Protein AF-A0A534P7C7-F1 (afdb_monomer_lite)

Foldseek 3Di:
DLLVLCVLLVLDDPVRQVVLVVVCVVPVDDSLVSCCVVVSAPLLRSLLSQVLVVLLVLLVVLVDPDDDDDDDDDDDDPVVHSYDDDDPVVSVVVSVVCVVCVVVLCVQDVAQFKAKDFQDDDDLPPADDVRVSPPPLPDDDPPVPDDDSLLSLLLVVRNVRDGNSSSQSNSSNHNSSSSVSVVVCVVNRRIDIDHQDDDPVNVVVVVVVVPPPDDPVVVVVVVVVVVVVVVVVVCCVPPVVVVPPDPPPPPVVVVVVVLVVVLVVLVVLLVVLQVVCCVVVVDGDQDSVVSVVVVSDPPCSQDRNPDHGWDWDADPVGIDTHHDDD

Sequence (326 aa):
MLGNHLLRADLLSKEQLDEALSVQQRTLKRLGDILVDGGQVTQPQLAQMMRLQTTETLYKLFSWKNGSYEFSQEDVDPARSTFDPIRAESVLLEGFRRMDEWPAVRKKVPWTDATFEPLKELDTRDLPSIDDGGLGLDGGGESEGKPTERHKLIYKLAVGGKDVQKLVDASRVGEFEALKAINDLIEWGFLKPVPPPRGAKALAQGLRKGGKTLARTGALVRMALTLMFFVATLFVVKFVAPQLGSSRAENPARRGAVARLISHDQLVRLESALELYRTEHGEYPQTLRALVDSQLVTDQDLRYPYREQYYYRRSQQGFVLLPPLD

Radius of gyration: 33.95 Å; chains: 1; bounding box: 59×72×84 Å

pLDDT: mean 81.17, std 14.54, range [41.56, 94.75]

Secondary structure (DSSP, 8-state):
-HHHHHHHTTSS-HHHHHHHHHHHHHH---HHHHHHHTTSS-HHHHHHHHHHHHHHHHHHHTT-S------------GGG-SSPPPPHHHHHHHHHHHHHHHHHHHHH---TT-EEEESS----TTPPPGGGT---TT-----TTS--HHHHHHHHHHHTT--HHHHHHHH-S-HHHHHHHHHHHHHTTSEEEEPPP-THHHHHHHHHHGGGS--HHHHHHHHHHHHHHHHHHHHIIIIITTTS-------HHHHHHHHHHHHHHHHHHHHHHHHHHHHHHSS--SSTHHHHHTTSS-TTTTEETTTEEPEEEEETTEEEEE----

Structure (mmCIF, N/CA/C/O backbone):
data_AF-A0A534P7C7-F1
#
_entry.id   AF-A0A534P7C7-F1
#
loop_
_atom_site.group_PDB
_atom_site.id
_atom_site.type_symbol
_atom_site.label_atom_id
_atom_site.label_alt_id
_atom_site.label_comp_id
_atom_site.label_asym_id
_atom_site.label_entity_id
_atom_site.label_seq_id
_atom_site.pdbx_PDB_ins_code
_atom_site.Cartn_x
_atom_site.Cartn_y
_atom_site.Cartn_z
_atom_site.occupancy
_atom_site.B_iso_or_equiv
_atom_site.auth_seq_id
_atom_site.auth_comp_id
_atom_site.auth_asym_id
_atom_site.auth_atom_id
_atom_site.pdbx_PDB_model_num
ATOM 1 N N . MET A 1 1 ? 3.267 0.466 -9.979 1.00 63.91 1 MET A N 1
ATOM 2 C CA . MET A 1 1 ? 4.078 1.652 -10.336 1.00 63.91 1 MET A CA 1
ATOM 3 C C . MET A 1 1 ? 3.875 2.700 -9.250 1.00 63.91 1 MET A C 1
ATOM 5 O O . MET A 1 1 ? 2.731 2.898 -8.850 1.00 63.91 1 MET A O 1
ATOM 9 N N . LEU A 1 2 ? 4.959 3.324 -8.780 1.00 84.62 2 LEU A N 1
ATOM 10 C CA . LEU A 1 2 ? 5.017 4.238 -7.625 1.00 84.62 2 LEU A CA 1
ATOM 11 C C . LEU A 1 2 ? 3.948 5.345 -7.637 1.00 84.62 2 LEU A C 1
ATOM 13 O O . LEU A 1 2 ? 3.305 5.578 -6.620 1.00 84.62 2 LEU A O 1
ATOM 17 N N . GLY A 1 3 ? 3.699 5.969 -8.795 1.00 86.50 3 GLY A N 1
ATOM 18 C CA . GLY A 1 3 ? 2.701 7.039 -8.925 1.00 86.50 3 GLY A CA 1
ATOM 19 C C . GLY A 1 3 ? 1.295 6.622 -8.481 1.00 86.50 3 GLY A C 1
ATOM 20 O O . GLY A 1 3 ? 0.633 7.354 -7.754 1.00 86.50 3 GLY A O 1
ATOM 21 N N . ASN A 1 4 ? 0.872 5.396 -8.809 1.00 87.44 4 ASN A N 1
ATOM 22 C CA . ASN A 1 4 ? -0.423 4.875 -8.360 1.00 87.44 4 ASN A CA 1
ATOM 23 C C . ASN A 1 4 ? -0.454 4.619 -6.848 1.00 87.44 4 ASN A C 1
ATOM 25 O O . ASN A 1 4 ? -1.518 4.719 -6.249 1.00 87.44 4 ASN A O 1
ATOM 29 N N . HIS A 1 5 ? 0.679 4.262 -6.232 1.00 87.94 5 HIS A N 1
ATOM 30 C CA . HIS A 1 5 ? 0.748 4.063 -4.781 1.00 87.94 5 HIS A CA 1
ATOM 31 C C . HIS A 1 5 ? 0.632 5.404 -4.050 1.00 87.94 5 HIS A C 1
ATOM 33 O O . HIS A 1 5 ? -0.152 5.514 -3.116 1.00 87.94 5 HIS A O 1
ATOM 39 N N . LEU A 1 6 ? 1.336 6.435 -4.527 1.00 90.69 6 LEU A N 1
ATOM 40 C CA . LEU A 1 6 ? 1.250 7.794 -3.984 1.00 90.69 6 LEU A CA 1
ATOM 41 C C . LEU A 1 6 ? -0.160 8.386 -4.131 1.00 90.69 6 LEU A C 1
ATOM 43 O O . LEU A 1 6 ? -0.680 8.962 -3.181 1.00 90.69 6 LEU A O 1
ATOM 47 N N . LEU A 1 7 ? -0.808 8.179 -5.283 1.00 91.50 7 LEU A N 1
ATOM 48 C CA . LEU A 1 7 ? -2.187 8.620 -5.517 1.00 91.50 7 LEU A CA 1
ATOM 49 C C . LEU A 1 7 ? -3.176 7.929 -4.569 1.00 91.50 7 LEU A C 1
ATOM 51 O O . LEU A 1 7 ? -4.041 8.575 -3.989 1.00 91.50 7 LEU A O 1
ATOM 55 N N . ARG A 1 8 ? -3.046 6.611 -4.387 1.00 88.81 8 ARG A N 1
ATOM 56 C CA . ARG A 1 8 ? -3.913 5.843 -3.479 1.00 88.81 8 ARG A CA 1
ATOM 57 C C . ARG A 1 8 ? -3.705 6.204 -2.009 1.00 88.81 8 ARG A C 1
ATOM 59 O O . ARG A 1 8 ? -4.650 6.128 -1.233 1.00 88.81 8 ARG A O 1
ATOM 66 N N . ALA A 1 9 ? -2.492 6.610 -1.644 1.00 87.25 9 ALA A N 1
ATOM 67 C CA . ALA A 1 9 ? -2.152 7.076 -0.306 1.00 87.25 9 ALA A CA 1
ATOM 68 C C . ALA A 1 9 ? -2.603 8.524 -0.019 1.00 87.25 9 ALA A C 1
ATOM 70 O O . ALA A 1 9 ? -2.221 9.066 1.015 1.00 87.25 9 ALA A O 1
ATOM 71 N N . ASP A 1 10 ? -3.388 9.147 -0.910 1.00 87.94 10 ASP A N 1
ATOM 72 C CA . ASP A 1 10 ? -3.817 10.554 -0.843 1.00 87.94 10 ASP A CA 1
ATOM 73 C C . ASP A 1 10 ? -2.636 11.562 -0.804 1.00 87.94 10 ASP A C 1
ATOM 75 O O . ASP A 1 10 ? -2.824 12.716 -0.427 1.00 87.94 10 ASP A O 1
ATOM 79 N N . LEU A 1 11 ? -1.421 11.161 -1.216 1.00 87.88 11 LEU A N 1
ATOM 80 C CA . LEU A 1 11 ? -0.241 12.046 -1.270 1.00 87.88 11 LEU A CA 1
ATOM 81 C C . LEU A 1 11 ? -0.162 12.856 -2.568 1.00 87.88 11 LEU A C 1
ATOM 83 O O . LEU A 1 11 ? 0.548 13.853 -2.628 1.00 87.88 11 LEU A O 1
ATOM 87 N N . LEU A 1 12 ? -0.855 12.410 -3.616 1.00 92.25 12 LEU A N 1
ATOM 88 C CA . LEU A 1 12 ? -0.884 13.067 -4.919 1.00 92.25 12 LEU A CA 1
ATOM 89 C C . LEU A 1 12 ? -2.293 13.080 -5.495 1.00 92.25 12 LEU A C 1
ATOM 91 O O . LEU A 1 12 ? -3.009 12.078 -5.450 1.00 92.25 12 LEU A O 1
ATOM 95 N N . SER A 1 13 ? -2.652 14.193 -6.129 1.00 92.75 13 SER A N 1
ATOM 96 C CA . SER A 1 13 ? -3.808 14.258 -7.013 1.00 92.75 13 SER A CA 1
ATOM 97 C C . SER A 1 13 ? -3.494 13.611 -8.366 1.00 92.75 13 SER A C 1
ATOM 99 O O . SER A 1 13 ? -2.336 13.434 -8.761 1.00 92.75 13 SER A O 1
ATOM 101 N N . LYS A 1 14 ? -4.546 13.261 -9.110 1.00 92.81 14 LYS A N 1
ATOM 102 C CA . LYS A 1 14 ? -4.389 12.709 -10.458 1.00 92.81 14 LYS A CA 1
ATOM 103 C C . LYS A 1 14 ? -3.730 13.718 -11.400 1.00 92.81 14 LYS A C 1
ATOM 105 O O . LYS A 1 14 ? -2.862 13.352 -12.179 1.00 92.81 14 LYS A O 1
ATOM 110 N N . GLU A 1 15 ? -4.117 14.982 -11.286 1.00 93.62 15 GLU A N 1
ATOM 111 C CA . GLU A 1 15 ? -3.593 16.084 -12.088 1.00 93.62 15 GLU A CA 1
ATOM 112 C C . GLU A 1 15 ? -2.094 16.285 -11.832 1.00 93.62 15 GLU A C 1
ATOM 114 O O . GLU A 1 15 ? -1.324 16.398 -12.781 1.00 93.62 15 GLU A O 1
ATOM 119 N N . GLN A 1 16 ? -1.672 16.241 -10.562 1.00 93.19 16 GLN A N 1
ATOM 120 C CA . GLN A 1 16 ? -0.259 16.330 -10.177 1.00 93.19 16 GLN A CA 1
ATOM 121 C C . GLN A 1 16 ? 0.561 15.160 -10.736 1.00 93.19 16 GLN A C 1
ATOM 123 O O . GLN A 1 16 ? 1.683 15.350 -11.207 1.00 93.19 16 GLN A O 1
ATOM 128 N N . LEU A 1 17 ? 0.006 13.943 -10.711 1.00 94.38 17 LEU A N 1
ATOM 129 C CA . LEU A 1 17 ? 0.664 12.771 -11.283 1.00 94.38 17 LEU A CA 1
ATOM 130 C C . LEU A 1 17 ? 0.797 12.883 -12.810 1.00 94.38 17 LEU A C 1
ATOM 132 O O . LEU A 1 17 ? 1.866 12.597 -13.349 1.00 94.38 17 LEU A O 1
ATOM 136 N N . ASP A 1 18 ? -0.262 13.305 -13.501 1.00 94.31 18 ASP A N 1
ATOM 137 C CA . ASP A 1 18 ? -0.266 13.459 -14.958 1.00 94.31 18 ASP A CA 1
ATOM 138 C C . ASP A 1 18 ? 0.744 14.536 -15.409 1.00 94.31 18 ASP A C 1
ATOM 140 O O . ASP A 1 18 ? 1.483 14.337 -16.380 1.00 94.31 18 ASP A O 1
ATOM 144 N N . GLU A 1 19 ? 0.846 15.645 -14.669 1.00 94.00 19 GLU A N 1
ATOM 145 C CA . GLU A 1 19 ? 1.861 16.680 -14.890 1.00 94.00 19 GLU A CA 1
ATOM 146 C C . GLU A 1 19 ? 3.282 16.129 -14.707 1.00 94.00 19 GLU A C 1
ATOM 148 O O . GLU A 1 19 ? 4.125 16.269 -15.600 1.00 94.00 19 GLU A O 1
ATOM 153 N N . ALA A 1 20 ? 3.543 15.438 -13.595 1.00 94.25 20 ALA A N 1
ATOM 154 C CA . ALA A 1 20 ? 4.854 14.863 -13.315 1.00 94.25 20 ALA A CA 1
ATOM 155 C C . ALA A 1 20 ? 5.274 13.825 -14.372 1.00 94.25 20 ALA A C 1
ATOM 157 O O . ALA A 1 20 ? 6.432 13.804 -14.793 1.00 94.25 20 ALA A O 1
ATOM 158 N N . LEU A 1 21 ? 4.338 13.005 -14.866 1.00 94.38 21 LEU A N 1
ATOM 159 C CA . LEU A 1 21 ? 4.583 12.052 -15.956 1.00 94.38 21 LEU A CA 1
ATOM 160 C C . LEU A 1 21 ? 4.907 12.752 -17.285 1.00 94.38 21 LEU A C 1
ATOM 162 O O . LEU A 1 21 ? 5.784 12.295 -18.018 1.00 94.38 21 LEU A O 1
ATOM 166 N N . SER A 1 22 ? 4.250 13.874 -17.591 1.00 94.75 22 SER A N 1
ATOM 167 C CA . SER A 1 22 ? 4.569 14.694 -18.769 1.00 94.75 22 SER A CA 1
ATOM 168 C C . SER A 1 22 ? 5.992 15.261 -18.692 1.00 94.75 22 SER A C 1
ATOM 170 O O . SER A 1 22 ? 6.766 15.172 -19.650 1.00 94.75 22 SER A O 1
ATOM 172 N N . VAL A 1 23 ? 6.388 15.774 -17.522 1.00 93.56 23 VAL A N 1
ATOM 173 C CA . VAL A 1 23 ? 7.763 16.237 -17.278 1.00 93.56 23 VAL A CA 1
ATOM 174 C C . VAL A 1 23 ? 8.756 15.079 -17.396 1.00 93.56 23 VAL A C 1
ATOM 176 O O . VAL A 1 23 ? 9.811 15.241 -18.015 1.00 93.56 23 VAL A O 1
ATOM 179 N N . GLN A 1 24 ? 8.411 13.899 -16.878 1.00 94.75 24 GLN A N 1
ATOM 180 C CA . GLN A 1 24 ? 9.238 12.695 -16.960 1.00 94.75 24 GLN A CA 1
ATOM 181 C C . GLN A 1 24 ? 9.535 12.305 -18.409 1.00 94.75 24 GLN A C 1
ATOM 183 O O . GLN A 1 24 ? 10.687 12.057 -18.757 1.00 94.75 24 GLN A O 1
ATOM 188 N N . GLN A 1 25 ? 8.518 12.312 -19.273 1.00 93.69 25 GLN A N 1
ATOM 189 C CA . GLN A 1 25 ? 8.672 11.987 -20.694 1.00 93.69 25 GLN A CA 1
ATOM 190 C C . GLN A 1 25 ? 9.580 12.978 -21.431 1.00 93.69 25 GLN A C 1
ATOM 192 O O . GLN A 1 25 ? 10.303 12.587 -22.343 1.00 93.69 25 GLN A O 1
ATOM 197 N N . ARG A 1 26 ? 9.563 14.256 -21.035 1.00 94.62 26 ARG A N 1
ATOM 198 C CA . ARG A 1 26 ? 10.363 15.312 -21.675 1.00 94.62 26 ARG A CA 1
ATOM 199 C C . ARG A 1 26 ? 11.803 15.376 -21.175 1.00 94.62 26 ARG A C 1
ATOM 201 O O . ARG A 1 26 ? 12.688 15.744 -21.938 1.00 94.62 26 ARG A O 1
ATOM 208 N N . THR A 1 27 ? 12.020 15.091 -19.894 1.00 92.69 27 THR A N 1
ATOM 209 C CA . THR A 1 27 ? 13.312 15.305 -19.217 1.00 92.69 27 THR A CA 1
ATOM 210 C C . THR A 1 27 ? 14.085 14.017 -18.961 1.00 92.69 27 THR A C 1
ATOM 212 O O . THR A 1 27 ? 15.272 14.085 -18.664 1.00 92.69 27 THR A O 1
ATOM 215 N N . LEU A 1 28 ? 13.420 12.858 -19.038 1.00 91.06 28 LEU A N 1
ATOM 216 C CA . LEU A 1 28 ? 13.947 11.540 -18.664 1.00 91.06 28 LEU A CA 1
ATOM 217 C C . LEU A 1 28 ? 14.446 11.444 -17.208 1.00 91.06 28 LEU A C 1
ATOM 219 O O . LEU A 1 28 ? 15.070 10.451 -16.835 1.00 91.06 28 LEU A O 1
ATOM 223 N N . LYS A 1 29 ? 14.140 12.440 -16.362 1.00 90.25 29 LYS A N 1
ATOM 224 C CA . LYS A 1 29 ? 14.367 12.372 -14.913 1.00 90.25 29 LYS A CA 1
ATOM 225 C C . LYS A 1 29 ? 13.503 11.273 -14.284 1.00 90.25 29 LYS A C 1
ATOM 227 O O . LYS A 1 29 ? 12.504 10.832 -14.856 1.00 90.25 29 LYS A O 1
ATOM 232 N N . ARG A 1 30 ? 13.853 10.825 -13.077 1.00 90.06 30 ARG A N 1
ATOM 233 C CA . ARG A 1 30 ? 13.024 9.867 -12.330 1.00 90.06 30 ARG A CA 1
ATOM 234 C C . ARG A 1 30 ? 11.754 10.563 -11.845 1.00 90.06 30 ARG A C 1
ATOM 236 O O . ARG A 1 30 ? 11.799 11.708 -11.409 1.00 90.06 30 ARG A O 1
ATOM 243 N N . LEU A 1 31 ? 10.632 9.841 -11.858 1.00 91.94 31 LEU A N 1
ATOM 244 C CA . LEU A 1 31 ? 9.350 10.371 -11.383 1.00 91.94 31 LEU A CA 1
ATOM 245 C C . LEU A 1 31 ? 9.428 10.871 -9.930 1.00 91.94 31 LEU A C 1
ATOM 247 O O . LEU A 1 31 ? 8.872 11.916 -9.627 1.00 91.94 31 LEU A O 1
ATOM 251 N N . GLY A 1 32 ? 10.133 10.149 -9.052 1.00 91.06 32 GLY A N 1
ATOM 252 C CA . GLY A 1 32 ? 10.319 10.553 -7.653 1.00 91.06 32 GLY A CA 1
ATOM 253 C C . GLY A 1 32 ? 11.013 11.910 -7.518 1.00 91.06 32 GLY A C 1
ATOM 254 O O . GLY A 1 32 ? 10.497 12.778 -6.826 1.00 91.06 32 GLY A O 1
ATOM 255 N N . ASP A 1 33 ? 12.113 12.114 -8.245 1.00 91.12 33 ASP A N 1
ATOM 256 C CA . ASP A 1 33 ? 12.871 13.371 -8.219 1.00 91.12 33 ASP A CA 1
ATOM 257 C C . ASP A 1 33 ? 12.016 14.538 -8.729 1.00 91.12 33 ASP A C 1
ATOM 259 O O . ASP A 1 33 ? 12.008 15.602 -8.129 1.00 91.12 33 ASP A O 1
ATOM 263 N N . ILE A 1 34 ? 11.225 14.326 -9.788 1.00 94.00 34 ILE A N 1
ATOM 264 C CA . ILE A 1 34 ? 10.307 15.346 -10.323 1.00 94.00 34 ILE A CA 1
ATOM 265 C C . ILE A 1 34 ? 9.259 15.758 -9.281 1.00 94.00 34 ILE A C 1
ATOM 267 O O . ILE A 1 34 ? 8.962 16.942 -9.151 1.00 9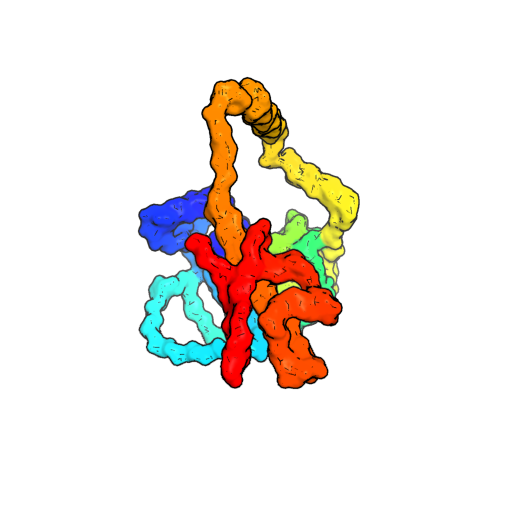4.00 34 ILE A O 1
ATOM 271 N N . LEU A 1 35 ? 8.703 14.788 -8.551 1.00 94.00 35 LEU A N 1
ATOM 272 C CA . LEU A 1 35 ? 7.681 15.025 -7.527 1.00 94.00 35 LEU A CA 1
ATOM 273 C C . LEU A 1 35 ? 8.234 15.733 -6.281 1.00 94.00 35 LEU A C 1
ATOM 275 O O . LEU A 1 35 ? 7.492 16.433 -5.593 1.00 94.00 35 LEU A O 1
ATOM 279 N N . VAL A 1 36 ? 9.519 15.539 -5.981 1.00 92.88 36 VAL A N 1
ATOM 280 C CA . VAL A 1 36 ? 10.205 16.243 -4.890 1.00 92.88 36 VAL A CA 1
ATOM 281 C C . VAL A 1 36 ? 10.621 17.644 -5.334 1.00 92.88 36 VAL A C 1
ATOM 283 O O . VAL A 1 36 ? 10.320 18.610 -4.636 1.00 92.88 36 VAL A O 1
ATOM 286 N N . ASP A 1 37 ? 11.233 17.776 -6.515 1.00 93.19 37 ASP A N 1
ATOM 287 C CA . ASP A 1 37 ? 11.632 19.058 -7.115 1.00 93.19 37 ASP A CA 1
ATOM 288 C C . ASP A 1 37 ? 10.426 20.004 -7.265 1.00 93.19 37 ASP A C 1
ATOM 290 O O . ASP A 1 37 ? 10.535 21.208 -7.036 1.00 93.19 37 ASP A O 1
ATOM 294 N N . GLY A 1 38 ? 9.263 19.465 -7.647 1.00 90.69 38 GLY A N 1
ATOM 295 C CA . GLY A 1 38 ? 8.017 20.220 -7.787 1.00 90.69 38 GLY A CA 1
ATOM 296 C C . GLY A 1 38 ? 7.261 20.456 -6.474 1.00 90.69 38 GLY A C 1
ATOM 297 O O . GLY A 1 38 ? 6.200 21.081 -6.493 1.00 90.69 38 GLY A O 1
ATOM 298 N N . GLY A 1 39 ? 7.779 19.969 -5.341 1.00 90.25 39 GLY A N 1
ATOM 299 C CA . GLY A 1 39 ? 7.192 20.162 -4.015 1.00 90.25 39 GLY A CA 1
ATOM 300 C C . GLY A 1 39 ? 5.873 19.421 -3.781 1.00 90.25 39 GLY A C 1
ATOM 301 O O . GLY A 1 39 ? 5.178 19.730 -2.814 1.00 90.25 39 GLY A O 1
ATOM 302 N N . GLN A 1 40 ? 5.500 18.467 -4.643 1.00 91.88 40 GLN A N 1
ATOM 303 C CA . GLN A 1 40 ? 4.269 17.692 -4.468 1.00 91.88 40 GLN A CA 1
ATOM 304 C C . GLN A 1 40 ? 4.408 16.621 -3.378 1.00 91.88 40 GLN A C 1
ATOM 306 O O . GLN A 1 40 ? 3.422 16.287 -2.730 1.00 91.88 40 GLN A O 1
ATOM 311 N N . VAL A 1 41 ? 5.615 16.081 -3.173 1.00 91.75 41 VAL A N 1
ATOM 312 C CA . VAL A 1 41 ? 5.921 15.086 -2.131 1.00 91.75 41 VAL A CA 1
ATOM 313 C C . VAL A 1 41 ? 7.245 15.447 -1.464 1.00 91.75 41 VAL A C 1
ATOM 315 O O . VAL A 1 41 ? 8.170 15.910 -2.125 1.00 91.75 41 VAL A O 1
ATOM 318 N N . THR A 1 42 ? 7.377 15.217 -0.158 1.00 91.00 42 THR A N 1
ATOM 319 C CA . THR A 1 42 ? 8.651 15.441 0.543 1.00 91.00 42 THR A CA 1
ATOM 320 C C . THR A 1 42 ? 9.613 14.259 0.373 1.00 91.00 42 THR A C 1
ATOM 322 O O . THR A 1 42 ? 9.194 13.117 0.168 1.00 91.00 42 THR A O 1
ATOM 325 N N . GLN A 1 43 ? 10.923 14.499 0.512 1.00 89.50 43 GLN A N 1
ATOM 326 C CA . GLN A 1 43 ? 11.929 13.428 0.457 1.00 89.50 43 GLN A CA 1
ATOM 327 C C . GLN A 1 43 ? 11.641 12.288 1.463 1.00 89.50 43 GLN A C 1
ATOM 329 O O . GLN A 1 43 ? 11.684 11.125 1.051 1.00 89.50 43 GLN A O 1
ATOM 334 N N . PRO A 1 44 ? 11.275 12.558 2.739 1.00 88.38 44 PRO A N 1
ATOM 335 C CA . PRO A 1 44 ? 10.910 11.500 3.685 1.00 88.38 44 PRO A CA 1
ATOM 336 C C . PRO A 1 44 ? 9.668 10.701 3.267 1.00 88.38 44 PRO A C 1
ATOM 338 O O . PRO A 1 44 ? 9.651 9.478 3.401 1.00 88.38 44 PRO A O 1
ATOM 341 N N . GLN A 1 45 ? 8.639 11.360 2.723 1.00 88.06 45 GLN A N 1
ATOM 342 C CA . GLN A 1 45 ? 7.428 10.684 2.240 1.00 88.06 45 GLN A CA 1
ATOM 343 C C . GLN A 1 45 ? 7.731 9.763 1.052 1.00 88.06 45 GLN A C 1
ATOM 345 O O . GLN A 1 45 ? 7.262 8.621 1.008 1.00 88.06 45 GLN A O 1
ATOM 350 N N . LEU A 1 46 ? 8.550 10.233 0.107 1.00 90.31 46 LEU A N 1
ATOM 351 C CA . LEU A 1 46 ? 8.991 9.434 -1.032 1.00 90.31 46 LEU A CA 1
ATOM 352 C C . LEU A 1 46 ? 9.807 8.217 -0.572 1.00 90.31 46 LEU A C 1
ATOM 354 O O . LEU A 1 46 ? 9.542 7.100 -1.021 1.00 90.31 46 LEU A O 1
ATOM 358 N N . ALA A 1 47 ? 10.753 8.416 0.351 1.00 89.50 47 ALA A N 1
ATOM 359 C CA . ALA A 1 47 ? 11.559 7.348 0.937 1.00 89.50 47 ALA A CA 1
ATOM 360 C C . ALA A 1 47 ? 10.686 6.290 1.631 1.00 89.50 47 ALA A C 1
ATOM 362 O O . ALA A 1 47 ? 10.835 5.095 1.365 1.00 89.50 47 ALA A O 1
ATOM 363 N N . GLN A 1 48 ? 9.720 6.721 2.451 1.00 87.62 48 GLN A N 1
ATOM 364 C CA . GLN A 1 48 ? 8.770 5.837 3.130 1.00 87.62 48 GLN A CA 1
ATOM 365 C C . GLN A 1 48 ? 7.971 4.994 2.126 1.00 87.62 48 GLN A C 1
ATOM 367 O O . GLN A 1 48 ? 7.874 3.775 2.274 1.00 87.62 48 GLN A O 1
ATOM 372 N N . MET A 1 49 ? 7.430 5.623 1.078 1.00 89.50 49 MET A N 1
ATOM 373 C CA . MET A 1 49 ? 6.619 4.927 0.076 1.00 89.50 49 MET A CA 1
ATOM 374 C C . MET A 1 49 ? 7.442 3.943 -0.763 1.00 89.50 49 MET A C 1
ATOM 376 O O . MET A 1 49 ? 6.986 2.834 -1.047 1.00 89.50 49 MET A O 1
ATOM 380 N N . MET A 1 50 ? 8.666 4.320 -1.138 1.00 90.12 50 MET A N 1
ATOM 381 C CA . MET A 1 50 ? 9.592 3.446 -1.863 1.00 90.12 50 MET A CA 1
ATOM 382 C C . MET A 1 50 ? 9.995 2.237 -1.020 1.00 90.12 50 MET A C 1
ATOM 384 O O . MET A 1 50 ? 10.003 1.109 -1.525 1.00 90.12 50 MET A O 1
ATOM 388 N N . ARG A 1 51 ? 10.269 2.453 0.273 1.00 89.88 51 ARG A N 1
ATOM 389 C CA . ARG A 1 51 ? 10.565 1.374 1.217 1.00 89.88 51 ARG A CA 1
ATOM 390 C C . ARG A 1 51 ? 9.386 0.418 1.334 1.00 89.88 51 ARG A C 1
ATOM 392 O O . ARG A 1 51 ? 9.579 -0.781 1.170 1.00 89.88 51 ARG A O 1
ATOM 399 N N . LEU A 1 52 ? 8.176 0.946 1.535 1.00 89.19 52 LEU A N 1
ATOM 400 C CA . LEU A 1 52 ? 6.950 0.153 1.622 1.00 89.19 52 LEU A CA 1
ATOM 401 C C . LEU A 1 52 ? 6.703 -0.660 0.344 1.00 89.19 52 LEU A C 1
ATOM 403 O O . LEU A 1 52 ? 6.437 -1.854 0.408 1.00 89.19 52 LEU A O 1
ATOM 407 N N . GLN A 1 53 ? 6.826 -0.041 -0.833 1.00 90.19 53 GLN A N 1
ATOM 408 C CA . GLN A 1 53 ? 6.674 -0.751 -2.103 1.00 90.19 53 GLN A CA 1
ATOM 409 C C . GLN A 1 53 ? 7.709 -1.878 -2.246 1.00 90.19 53 GLN A C 1
ATOM 411 O O . GLN A 1 53 ? 7.368 -2.965 -2.722 1.00 90.19 53 GLN A O 1
ATOM 416 N N . THR A 1 54 ? 8.958 -1.620 -1.854 1.00 90.69 54 THR A N 1
ATOM 417 C CA . THR A 1 54 ? 10.046 -2.603 -1.920 1.00 90.69 54 THR A CA 1
ATOM 418 C C . THR A 1 54 ? 9.768 -3.782 -0.993 1.00 90.69 54 THR A C 1
ATOM 420 O O . THR A 1 54 ? 9.783 -4.922 -1.455 1.00 90.69 54 THR A O 1
ATOM 423 N N . THR A 1 55 ? 9.442 -3.534 0.278 1.00 89.62 55 THR A N 1
ATOM 424 C CA . THR A 1 55 ? 9.166 -4.600 1.253 1.00 89.62 55 THR A CA 1
ATOM 425 C C . THR A 1 55 ? 7.920 -5.400 0.890 1.00 89.62 55 THR A C 1
ATOM 427 O O . THR A 1 55 ? 7.970 -6.624 0.892 1.00 89.62 55 THR A O 1
ATOM 430 N N . GLU A 1 56 ? 6.830 -4.752 0.476 1.00 89.00 56 GLU A N 1
ATOM 431 C CA . GLU A 1 56 ? 5.617 -5.443 0.016 1.00 89.00 56 GLU A CA 1
ATOM 432 C C . GLU A 1 56 ? 5.874 -6.307 -1.228 1.00 89.00 56 GLU A C 1
ATOM 434 O O . GLU A 1 56 ? 5.288 -7.377 -1.386 1.00 89.00 56 GLU A O 1
ATOM 439 N N . THR A 1 57 ? 6.770 -5.880 -2.123 1.00 90.62 57 THR A N 1
ATOM 440 C CA . THR A 1 57 ? 7.178 -6.695 -3.279 1.00 90.62 57 THR A CA 1
ATOM 441 C C . THR A 1 57 ? 8.016 -7.893 -2.841 1.00 90.62 57 THR A C 1
ATOM 443 O O . THR A 1 57 ? 7.784 -9.007 -3.305 1.00 90.62 57 THR A O 1
ATOM 446 N N . LEU A 1 58 ? 8.944 -7.677 -1.912 1.00 91.12 58 LEU A N 1
ATOM 447 C CA . LEU A 1 58 ? 9.826 -8.704 -1.370 1.00 91.12 58 LEU A CA 1
ATOM 448 C C . LEU A 1 58 ? 9.040 -9.784 -0.613 1.00 91.12 58 LEU A C 1
ATOM 450 O O . LEU A 1 58 ? 9.241 -10.971 -0.851 1.00 91.12 58 LEU A O 1
ATOM 454 N N . TYR A 1 59 ? 8.072 -9.398 0.222 1.00 89.81 59 TYR A N 1
ATOM 455 C CA . TYR A 1 59 ? 7.252 -10.349 0.979 1.00 89.81 59 TYR A CA 1
ATOM 456 C C . TYR A 1 59 ? 6.339 -11.205 0.099 1.00 89.81 59 TYR A C 1
ATOM 458 O O . TYR A 1 59 ? 6.046 -12.345 0.454 1.00 89.81 59 TYR A O 1
ATOM 466 N N . LYS A 1 60 ? 5.947 -10.730 -1.091 1.00 88.88 60 LYS A N 1
ATOM 467 C CA . LYS A 1 60 ? 5.212 -11.566 -2.056 1.00 88.88 60 LYS A CA 1
ATOM 468 C C . LYS A 1 60 ? 6.021 -12.782 -2.504 1.00 88.88 60 LYS A C 1
ATOM 470 O O . LYS A 1 60 ? 5.411 -13.815 -2.781 1.00 88.88 60 LYS A O 1
ATOM 475 N N . LEU A 1 61 ? 7.355 -12.702 -2.523 1.00 89.81 61 LEU A N 1
ATOM 476 C CA . LEU A 1 61 ? 8.219 -13.829 -2.893 1.00 89.81 61 LEU A CA 1
ATOM 477 C C . LEU A 1 61 ? 8.092 -15.005 -1.915 1.00 89.81 61 LEU A C 1
ATOM 479 O O . LEU A 1 61 ? 8.166 -16.150 -2.341 1.00 89.81 61 LEU A O 1
ATOM 483 N N . PHE A 1 62 ? 7.801 -14.756 -0.633 1.00 87.94 62 PHE A N 1
ATOM 484 C CA . PHE A 1 62 ? 7.613 -15.822 0.365 1.00 87.94 62 PHE A CA 1
ATOM 485 C C . PHE A 1 62 ? 6.368 -16.681 0.094 1.00 87.94 62 PHE A C 1
ATOM 487 O O . PHE A 1 62 ? 6.262 -17.804 0.581 1.00 87.94 62 PHE A O 1
ATOM 494 N N . SER A 1 63 ? 5.419 -16.177 -0.702 1.00 84.81 63 SER A N 1
ATOM 495 C CA . SER A 1 63 ? 4.251 -16.956 -1.128 1.00 84.81 63 SER A CA 1
ATOM 496 C C . SER A 1 63 ? 4.544 -17.898 -2.302 1.00 84.81 63 SER A C 1
ATOM 498 O O . SER A 1 63 ? 3.741 -18.795 -2.580 1.00 84.81 63 SER A O 1
ATOM 500 N N . TRP A 1 64 ? 5.669 -17.711 -3.002 1.00 90.31 64 TRP A N 1
ATOM 501 C CA . TRP A 1 64 ? 6.022 -18.513 -4.167 1.00 90.31 64 TRP A CA 1
ATOM 502 C C . TRP A 1 64 ? 6.396 -19.930 -3.739 1.00 90.31 64 TRP A C 1
ATOM 504 O O . TRP A 1 64 ? 7.139 -20.139 -2.785 1.00 90.31 64 TRP A O 1
ATOM 514 N N . LYS A 1 65 ? 5.863 -20.925 -4.452 1.00 89.75 65 LYS A N 1
ATOM 515 C CA . LYS A 1 65 ? 6.161 -22.341 -4.188 1.00 89.75 65 LYS A CA 1
ATOM 516 C C . LYS A 1 65 ? 7.335 -22.863 -5.002 1.00 89.75 65 LYS A C 1
ATOM 518 O O . LYS A 1 65 ? 8.036 -23.746 -4.535 1.00 89.75 65 LYS A O 1
ATOM 523 N N . ASN A 1 66 ? 7.542 -22.303 -6.191 1.00 94.19 66 ASN A N 1
ATOM 524 C CA . ASN A 1 66 ? 8.596 -22.687 -7.120 1.00 94.19 66 ASN A CA 1
ATOM 525 C C . ASN A 1 66 ? 9.178 -21.422 -7.761 1.00 94.19 66 ASN A C 1
ATOM 527 O O . ASN A 1 66 ? 8.446 -20.459 -7.993 1.00 94.19 66 ASN A O 1
ATOM 531 N N . GLY A 1 67 ? 10.467 -21.445 -8.087 1.00 91.69 67 GLY A N 1
ATOM 532 C CA . GLY A 1 67 ? 11.149 -20.369 -8.796 1.00 91.69 67 GLY A CA 1
ATOM 533 C C . GLY A 1 67 ? 12.594 -20.746 -9.106 1.00 91.69 67 GLY A C 1
ATOM 534 O O . GLY A 1 67 ? 13.164 -21.622 -8.460 1.00 91.69 67 GLY A O 1
ATOM 535 N N . SER A 1 68 ? 13.175 -20.087 -10.100 1.00 92.56 68 SER A N 1
ATOM 536 C CA . SER A 1 68 ? 14.604 -20.134 -10.404 1.00 92.56 68 SER A CA 1
ATOM 537 C C . SER A 1 68 ? 15.222 -18.789 -10.044 1.00 92.56 68 SER A C 1
ATOM 539 O O . SER A 1 68 ? 14.619 -17.750 -10.315 1.00 92.56 68 SER A O 1
ATOM 541 N N . TYR A 1 69 ? 16.411 -18.801 -9.453 1.00 91.38 69 TYR A N 1
ATOM 542 C CA . TYR A 1 69 ? 17.159 -17.592 -9.135 1.00 91.38 69 TYR A CA 1
ATOM 543 C C . TYR A 1 69 ? 18.605 -17.741 -9.599 1.00 91.38 69 TYR A C 1
ATOM 545 O O . TYR A 1 69 ? 19.132 -18.848 -9.685 1.00 91.38 69 TYR A O 1
ATOM 553 N N . GLU A 1 70 ? 19.231 -16.608 -9.874 1.00 93.94 70 GLU A N 1
ATOM 554 C CA . GLU A 1 70 ? 20.639 -16.495 -10.223 1.00 93.94 70 GLU A CA 1
ATOM 555 C C . GLU A 1 70 ? 21.192 -15.276 -9.488 1.00 93.94 70 GLU A C 1
ATOM 557 O O . GLU A 1 70 ? 20.504 -14.260 -9.357 1.00 93.94 70 GLU A O 1
ATOM 562 N N . PHE A 1 71 ? 22.406 -15.393 -8.959 1.00 93.25 71 PHE A N 1
ATOM 563 C CA . PHE A 1 71 ? 23.097 -14.285 -8.315 1.00 93.25 71 PHE A CA 1
ATOM 564 C C . PHE A 1 71 ? 24.271 -13.865 -9.193 1.00 93.25 71 PHE A C 1
ATOM 566 O O . PHE A 1 71 ? 25.193 -14.648 -9.410 1.00 93.25 71 PHE A O 1
ATOM 573 N N . SER A 1 72 ? 24.228 -12.621 -9.663 1.00 92.38 72 SER A N 1
ATOM 574 C CA . SER A 1 72 ? 25.345 -11.956 -10.325 1.00 92.38 72 SER A CA 1
ATOM 575 C C . SER A 1 72 ? 25.882 -10.885 -9.387 1.00 92.38 72 SER A C 1
ATOM 577 O O . SER A 1 72 ? 25.118 -10.070 -8.867 1.00 92.38 72 SER A O 1
ATOM 579 N N . GLN A 1 73 ? 27.189 -10.904 -9.140 1.00 92.75 73 GLN A N 1
ATOM 580 C CA . GLN A 1 73 ? 27.838 -9.860 -8.363 1.00 92.75 73 GLN A CA 1
ATOM 581 C C . GLN A 1 73 ? 28.087 -8.655 -9.270 1.00 92.75 73 GLN A C 1
ATOM 583 O O . GLN A 1 73 ? 28.867 -8.732 -10.215 1.00 92.75 73 GLN A O 1
ATOM 588 N N . GLU A 1 74 ? 27.443 -7.540 -8.950 1.00 92.06 74 GLU A N 1
ATOM 589 C CA . GLU A 1 74 ? 27.576 -6.274 -9.665 1.00 92.06 74 GLU A CA 1
ATOM 590 C C . GLU A 1 74 ? 27.909 -5.152 -8.682 1.00 92.06 74 GLU A C 1
ATOM 592 O O . GLU A 1 74 ? 27.594 -5.234 -7.489 1.00 92.06 74 GLU A O 1
ATOM 597 N N . ASP A 1 75 ? 28.527 -4.088 -9.187 1.00 88.06 75 ASP A N 1
ATOM 598 C CA . ASP A 1 75 ? 28.722 -2.872 -8.410 1.00 88.06 75 ASP A CA 1
ATOM 599 C C . ASP A 1 75 ? 27.364 -2.208 -8.145 1.00 88.06 75 ASP A C 1
ATOM 601 O O . ASP A 1 75 ? 26.611 -1.874 -9.064 1.00 88.06 75 ASP A O 1
ATOM 605 N N . VAL A 1 76 ? 27.046 -2.005 -6.867 1.00 82.62 76 VAL A N 1
ATOM 606 C CA . VAL A 1 76 ? 25.799 -1.365 -6.441 1.00 82.62 76 VAL A CA 1
ATOM 607 C C . VAL A 1 76 ? 26.064 0.105 -6.158 1.00 82.62 76 VAL A C 1
ATOM 609 O O . VAL A 1 76 ? 26.881 0.435 -5.305 1.00 82.62 76 VAL A O 1
ATOM 612 N N . ASP A 1 77 ? 25.334 0.987 -6.838 1.00 81.69 77 ASP A N 1
ATOM 613 C CA . ASP A 1 77 ? 25.349 2.428 -6.579 1.00 81.69 77 ASP A CA 1
ATOM 614 C C . ASP A 1 77 ? 24.353 2.784 -5.453 1.00 81.69 77 ASP A C 1
ATOM 616 O O . ASP A 1 77 ? 23.134 2.760 -5.686 1.00 81.69 77 ASP A O 1
ATOM 620 N N . PRO A 1 78 ? 24.822 3.143 -4.238 1.00 72.38 78 PRO A N 1
ATOM 621 C CA . PRO A 1 78 ? 23.943 3.470 -3.117 1.00 72.38 78 PRO A CA 1
ATOM 622 C C . PRO A 1 78 ? 23.098 4.720 -3.381 1.00 72.38 78 PRO A C 1
ATOM 624 O O . PRO A 1 78 ? 21.985 4.823 -2.865 1.00 72.38 78 PRO A O 1
ATOM 627 N N . ALA A 1 79 ? 23.581 5.647 -4.220 1.00 74.12 79 ALA A N 1
ATOM 628 C CA . ALA A 1 79 ? 22.901 6.906 -4.514 1.00 74.12 79 ALA A CA 1
ATOM 629 C C . ALA A 1 79 ? 21.614 6.711 -5.333 1.00 74.12 79 ALA A C 1
ATOM 631 O O . ALA A 1 79 ? 20.779 7.612 -5.422 1.00 74.12 79 ALA A O 1
ATOM 632 N N . ARG A 1 80 ? 21.409 5.525 -5.922 1.00 76.12 80 ARG A N 1
ATOM 633 C CA . ARG A 1 80 ? 20.158 5.192 -6.618 1.00 76.12 80 ARG A CA 1
ATOM 634 C C . ARG A 1 80 ? 19.007 4.895 -5.661 1.00 76.12 80 ARG A C 1
ATOM 636 O O . ARG A 1 80 ? 17.845 5.061 -6.062 1.00 76.12 80 ARG A O 1
ATOM 643 N N . SER A 1 81 ? 19.302 4.470 -4.431 1.00 79.94 81 SER A N 1
ATOM 644 C CA . SER A 1 81 ? 18.278 4.206 -3.422 1.00 79.94 81 SER A CA 1
ATOM 645 C C . SER A 1 81 ? 17.741 5.508 -2.839 1.00 79.94 81 SER A C 1
ATOM 647 O O . SER A 1 81 ? 18.485 6.436 -2.545 1.00 79.94 81 SER A O 1
ATOM 649 N N . THR A 1 82 ? 16.426 5.568 -2.649 1.00 83.00 82 THR A N 1
ATOM 650 C CA . THR A 1 82 ? 15.752 6.720 -2.030 1.00 83.00 82 THR A CA 1
ATOM 651 C C . THR A 1 82 ? 15.564 6.531 -0.521 1.00 83.00 82 THR A C 1
ATOM 653 O O . THR A 1 82 ? 15.094 7.437 0.156 1.00 83.00 82 THR A O 1
ATOM 656 N N . PHE A 1 83 ? 15.901 5.355 0.012 1.00 86.69 83 PHE A N 1
ATOM 657 C CA . PHE A 1 83 ? 15.737 5.001 1.421 1.00 86.69 83 PHE A CA 1
ATOM 658 C C . PHE A 1 83 ? 16.924 4.170 1.921 1.00 86.69 83 PHE A C 1
ATOM 660 O O . PHE A 1 83 ? 17.649 3.560 1.127 1.00 86.69 83 PHE A O 1
ATOM 667 N N . ASP A 1 84 ? 17.091 4.128 3.242 1.00 85.88 84 ASP A N 1
ATOM 668 C CA . ASP A 1 84 ? 18.188 3.406 3.882 1.00 85.88 84 ASP A CA 1
ATOM 669 C C . ASP A 1 84 ? 18.127 1.894 3.614 1.00 85.88 84 ASP A C 1
ATOM 671 O O . ASP A 1 84 ? 17.033 1.309 3.635 1.00 85.88 84 ASP A O 1
ATOM 675 N N . PRO A 1 85 ? 19.282 1.230 3.417 1.00 86.44 85 PRO A N 1
ATOM 676 C CA . PRO A 1 85 ? 19.340 -0.208 3.201 1.00 86.44 85 PRO A CA 1
ATOM 677 C C . PRO A 1 85 ? 18.548 -1.001 4.245 1.00 86.44 85 PRO A C 1
ATOM 679 O O . PRO A 1 85 ? 18.585 -0.726 5.446 1.00 86.44 85 PRO A O 1
ATOM 682 N N . ILE A 1 86 ? 17.829 -2.020 3.780 1.00 86.81 86 ILE A N 1
ATOM 683 C CA . ILE A 1 86 ? 17.049 -2.905 4.645 1.00 86.81 86 ILE A CA 1
ATOM 684 C C . ILE A 1 86 ? 17.933 -4.086 5.022 1.00 86.81 86 ILE A C 1
ATOM 686 O O . ILE A 1 86 ? 18.505 -4.738 4.149 1.00 86.81 86 ILE A O 1
ATOM 690 N N . ARG A 1 87 ? 18.029 -4.384 6.318 1.00 90.25 87 ARG A N 1
ATOM 691 C CA . ARG A 1 87 ? 18.781 -5.552 6.785 1.00 90.25 87 ARG A CA 1
ATOM 692 C C . ARG A 1 87 ? 18.091 -6.841 6.347 1.00 90.25 87 ARG A C 1
ATOM 694 O O . ARG A 1 87 ? 16.885 -6.998 6.553 1.00 90.25 87 ARG A O 1
ATOM 701 N N . ALA A 1 88 ? 18.856 -7.763 5.771 1.00 90.69 88 ALA A N 1
ATOM 702 C CA . ALA A 1 88 ? 18.328 -9.009 5.223 1.00 90.69 88 ALA A CA 1
ATOM 703 C C . ALA A 1 88 ? 17.659 -9.873 6.302 1.00 90.69 88 ALA A C 1
ATOM 705 O O . ALA A 1 88 ? 16.586 -10.426 6.077 1.00 90.69 88 ALA A O 1
ATOM 706 N N . GLU A 1 89 ? 18.232 -9.932 7.503 1.00 91.88 89 GLU A N 1
ATOM 707 C CA . GLU A 1 89 ? 17.697 -10.704 8.627 1.00 91.88 89 GLU A CA 1
ATOM 708 C C . GLU A 1 89 ? 16.324 -10.183 9.058 1.00 91.88 89 GLU A C 1
ATOM 710 O O . GLU A 1 89 ? 15.414 -10.969 9.316 1.00 91.88 89 GLU A O 1
ATOM 715 N N . SER A 1 90 ? 16.151 -8.857 9.083 1.00 88.06 90 SER A N 1
ATOM 716 C CA . SER A 1 90 ? 14.870 -8.222 9.404 1.00 88.06 90 SER A CA 1
ATOM 717 C C . SER A 1 90 ? 13.793 -8.595 8.386 1.00 88.06 90 SER A C 1
ATOM 719 O O . SER A 1 90 ? 12.673 -8.905 8.780 1.00 88.06 90 SER A O 1
ATOM 721 N N . VAL A 1 91 ? 14.138 -8.631 7.094 1.00 90.31 91 VAL A N 1
ATOM 722 C CA . VAL A 1 91 ? 13.227 -9.100 6.038 1.00 90.31 91 VAL A CA 1
ATOM 723 C C . VAL A 1 91 ? 12.881 -10.572 6.222 1.00 90.31 91 VAL A C 1
ATOM 725 O O . VAL A 1 91 ? 11.719 -10.935 6.088 1.00 90.31 91 VAL A O 1
ATOM 728 N N . LEU A 1 92 ? 13.866 -11.432 6.490 1.00 91.06 92 LEU A N 1
ATOM 729 C CA . LEU A 1 92 ? 13.639 -12.873 6.609 1.00 91.06 92 LEU A CA 1
ATOM 730 C C . LEU A 1 92 ? 12.710 -13.200 7.781 1.00 91.06 92 LEU A C 1
ATOM 732 O O . LEU A 1 92 ? 11.733 -13.923 7.598 1.00 91.06 92 LEU A O 1
ATOM 736 N N . LEU A 1 93 ? 12.979 -12.635 8.961 1.00 91.25 93 LEU A N 1
ATOM 737 C CA . LEU A 1 93 ? 12.156 -12.849 10.155 1.00 91.25 93 LEU A CA 1
ATOM 738 C C . LEU A 1 93 ? 10.727 -12.338 9.955 1.00 91.25 93 LEU A C 1
ATOM 740 O O . LEU A 1 93 ? 9.767 -13.053 10.236 1.00 91.25 93 LEU A O 1
ATOM 744 N N . GLU A 1 94 ? 10.586 -11.130 9.412 1.00 89.38 94 GLU A N 1
ATOM 745 C CA . GLU A 1 94 ? 9.278 -10.549 9.118 1.00 89.38 94 GLU A CA 1
ATOM 746 C C . GLU A 1 94 ? 8.539 -11.336 8.023 1.00 89.38 94 GLU A C 1
ATOM 748 O O . GLU A 1 94 ? 7.338 -11.570 8.128 1.00 89.38 94 GLU A O 1
ATOM 753 N N . GLY A 1 95 ? 9.249 -11.814 7.000 1.00 91.12 95 GLY A N 1
ATOM 754 C CA . GLY A 1 95 ? 8.692 -12.647 5.938 1.00 91.12 95 GLY A CA 1
ATOM 755 C C . GLY A 1 95 ? 8.148 -13.979 6.456 1.00 91.12 95 GLY A C 1
ATOM 756 O O . GLY A 1 95 ? 7.036 -14.364 6.091 1.00 91.12 95 GLY A O 1
ATOM 757 N N . PHE A 1 96 ? 8.875 -14.653 7.355 1.00 90.38 96 PHE A N 1
ATOM 758 C CA . PHE A 1 96 ? 8.394 -15.879 8.002 1.00 90.38 96 PHE A CA 1
ATOM 759 C C . PHE A 1 96 ? 7.185 -15.626 8.900 1.00 90.38 96 PHE A C 1
ATOM 761 O O . PHE A 1 96 ? 6.198 -16.354 8.799 1.00 90.38 96 PHE A O 1
ATOM 768 N N . ARG A 1 97 ? 7.228 -14.565 9.716 1.00 91.38 97 ARG A N 1
ATOM 769 C CA . ARG A 1 97 ? 6.102 -14.153 10.562 1.00 91.38 97 ARG A CA 1
ATOM 770 C C . ARG A 1 97 ? 4.847 -13.908 9.729 1.00 91.38 97 ARG A C 1
ATOM 772 O O . ARG A 1 97 ? 3.785 -14.449 10.023 1.00 91.38 97 ARG A O 1
ATOM 779 N N . ARG A 1 98 ? 4.975 -13.150 8.635 1.00 90.44 98 ARG A N 1
ATOM 780 C CA . ARG A 1 98 ? 3.869 -12.903 7.703 1.00 90.44 98 ARG A CA 1
ATOM 781 C C . ARG A 1 98 ? 3.360 -14.195 7.081 1.00 90.44 98 ARG A C 1
ATOM 783 O O . ARG A 1 98 ? 2.154 -14.378 7.012 1.00 90.44 98 ARG A O 1
ATOM 790 N N . MET A 1 99 ? 4.236 -15.094 6.638 1.00 88.31 99 MET A N 1
ATOM 791 C CA . MET A 1 99 ? 3.820 -16.363 6.034 1.00 88.31 99 MET A CA 1
ATOM 792 C C . MET A 1 99 ? 2.958 -17.211 6.983 1.00 88.31 99 MET A C 1
ATOM 794 O O . MET A 1 99 ? 1.988 -17.818 6.527 1.00 88.31 99 MET A O 1
ATOM 798 N N . ASP A 1 100 ? 3.293 -17.223 8.273 1.00 89.81 100 ASP A N 1
ATOM 799 C CA . ASP A 1 100 ? 2.576 -17.985 9.299 1.00 89.81 100 ASP A CA 1
ATOM 800 C C . ASP A 1 100 ? 1.271 -17.299 9.748 1.00 89.81 100 ASP A C 1
ATOM 802 O O . ASP A 1 100 ? 0.206 -17.917 9.782 1.00 89.81 100 ASP A O 1
ATOM 806 N N . GLU A 1 101 ? 1.311 -15.989 10.013 1.00 90.38 101 GLU A N 1
ATOM 807 C CA . GLU A 1 101 ? 0.163 -15.233 10.534 1.00 90.38 101 GLU A CA 1
ATOM 808 C C . GLU A 1 101 ? -0.878 -14.873 9.452 1.00 90.38 101 GLU A C 1
ATOM 810 O O . GLU A 1 101 ? -2.072 -14.732 9.741 1.00 90.38 101 GLU A O 1
ATOM 815 N N . TRP A 1 102 ? -0.469 -14.715 8.188 1.00 88.88 102 TRP A N 1
ATOM 816 C CA . TRP A 1 102 ? -1.331 -14.188 7.118 1.00 88.88 102 TRP A CA 1
ATOM 817 C C . TRP A 1 102 ? -2.631 -14.975 6.883 1.00 88.88 102 TRP A C 1
ATOM 819 O O . TRP A 1 102 ? -3.682 -14.340 6.717 1.00 88.88 102 TRP A O 1
ATOM 829 N N . PRO A 1 103 ? -2.643 -16.324 6.909 1.00 87.88 103 PRO A N 1
ATOM 830 C CA . PRO A 1 103 ? -3.880 -17.097 6.823 1.00 87.88 103 PRO A CA 1
ATOM 831 C C . PRO A 1 103 ? -4.890 -16.756 7.928 1.00 87.88 103 PRO A C 1
ATOM 833 O O . PRO A 1 103 ? -6.090 -16.665 7.654 1.00 87.88 103 PRO A O 1
ATOM 836 N N . ALA A 1 104 ? -4.422 -16.535 9.161 1.00 87.44 104 ALA A N 1
ATOM 837 C CA . ALA A 1 104 ? -5.277 -16.166 10.286 1.00 87.44 104 ALA A CA 1
ATOM 838 C C . ALA A 1 104 ? -5.820 -14.738 10.126 1.00 87.44 104 ALA A C 1
ATOM 840 O O . ALA A 1 104 ? -7.023 -14.517 10.301 1.00 87.44 104 ALA A O 1
ATOM 841 N N . VAL A 1 105 ? -4.962 -13.799 9.708 1.00 87.69 105 VAL A N 1
ATOM 842 C CA . VAL A 1 105 ? -5.329 -12.394 9.475 1.00 87.69 105 VAL A CA 1
ATOM 843 C C . VAL A 1 105 ? -6.428 -12.273 8.410 1.00 87.69 105 VAL A C 1
ATOM 845 O O . VAL A 1 105 ? -7.428 -11.585 8.628 1.00 87.69 105 VAL A O 1
ATOM 848 N N . ARG A 1 106 ? -6.315 -12.992 7.284 1.00 83.25 106 ARG A N 1
ATOM 849 C CA . ARG A 1 106 ? -7.292 -12.905 6.177 1.00 83.25 106 ARG A CA 1
ATOM 850 C C . ARG A 1 106 ? -8.644 -13.554 6.467 1.00 83.25 106 ARG A C 1
ATOM 852 O O . ARG A 1 106 ? -9.636 -13.196 5.833 1.00 83.25 106 ARG A O 1
ATOM 859 N N . LYS A 1 107 ? -8.716 -14.511 7.397 1.00 80.06 107 LYS A N 1
ATOM 860 C CA . LYS A 1 107 ? -9.958 -15.247 7.687 1.00 80.06 107 LYS A CA 1
ATOM 861 C C . LYS A 1 107 ? -11.023 -14.368 8.356 1.00 80.06 107 LYS A C 1
ATOM 863 O O . LYS A 1 107 ? -12.212 -14.598 8.143 1.00 80.06 107 LYS A O 1
ATOM 868 N N . LYS A 1 108 ? -10.608 -13.380 9.157 1.00 73.50 108 LYS A N 1
ATOM 869 C CA . LYS A 1 108 ? -11.501 -12.558 9.996 1.00 73.50 108 LYS A CA 1
ATOM 870 C C . LYS A 1 108 ? -12.122 -11.370 9.248 1.00 73.50 108 LYS A C 1
ATOM 872 O O . LYS A 1 108 ? -13.266 -11.021 9.525 1.00 73.50 108 LYS A O 1
ATOM 877 N N . VAL A 1 109 ? -11.436 -10.814 8.242 1.00 66.75 109 VAL A N 1
ATOM 878 C CA . VAL A 1 109 ? -11.931 -9.683 7.428 1.00 66.75 109 VAL A CA 1
ATOM 879 C C . VAL A 1 109 ? -11.792 -9.986 5.925 1.00 66.75 109 VAL A C 1
ATOM 881 O O . VAL A 1 109 ? -10.906 -9.462 5.257 1.00 66.75 109 VAL A O 1
ATOM 884 N N . PRO A 1 110 ? -12.666 -10.828 5.335 1.00 60.53 110 PRO A N 1
ATOM 885 C CA . PRO A 1 110 ? -12.581 -11.176 3.912 1.00 60.53 110 PRO A CA 1
ATOM 886 C C . PRO A 1 110 ? -13.267 -10.169 2.959 1.00 60.53 110 PRO A C 1
ATOM 888 O O . PRO A 1 110 ? -13.711 -10.552 1.879 1.00 60.53 110 PRO A O 1
ATOM 891 N N . TRP A 1 111 ? -13.394 -8.889 3.329 1.00 67.50 111 TRP A N 1
ATOM 892 C CA . TRP A 1 111 ? -14.181 -7.906 2.568 1.00 67.50 111 TRP A CA 1
ATOM 893 C C . TRP A 1 111 ? -13.393 -6.602 2.413 1.00 67.50 111 TRP A C 1
ATOM 895 O O . TRP A 1 111 ? -13.312 -5.806 3.344 1.00 67.50 111 TRP A O 1
ATOM 905 N N . THR A 1 112 ? -12.836 -6.365 1.226 1.00 71.31 112 THR A N 1
ATOM 906 C CA . THR A 1 112 ? -12.013 -5.181 0.915 1.00 71.31 112 THR A CA 1
ATOM 907 C C . THR A 1 112 ? -12.791 -3.858 0.976 1.00 71.31 112 THR A C 1
ATOM 909 O O . THR A 1 112 ? -12.205 -2.797 1.177 1.00 71.31 112 THR A O 1
ATOM 912 N N . ASP A 1 113 ? -14.120 -3.927 0.859 1.00 82.06 113 ASP A N 1
ATOM 913 C CA . ASP A 1 113 ? -15.006 -2.758 0.797 1.00 82.06 113 ASP A CA 1
ATOM 914 C C . ASP A 1 113 ? -15.795 -2.530 2.102 1.00 82.06 113 ASP A C 1
ATOM 916 O O . ASP A 1 113 ? -16.734 -1.731 2.132 1.00 82.06 113 ASP A O 1
ATOM 920 N N . ALA A 1 114 ? -15.484 -3.270 3.172 1.00 86.19 114 ALA A N 1
ATOM 921 C CA . ALA A 1 114 ? -16.141 -3.071 4.461 1.00 86.19 114 ALA A CA 1
ATOM 922 C C . ALA A 1 114 ? -15.735 -1.729 5.082 1.00 86.19 114 ALA A C 1
ATOM 924 O O . ALA A 1 114 ? -14.576 -1.324 5.014 1.00 86.19 114 ALA A O 1
ATOM 925 N N . THR A 1 115 ? -16.701 -1.066 5.710 1.00 90.38 115 THR A N 1
ATOM 926 C CA . THR A 1 115 ? -16.485 0.112 6.561 1.00 90.38 115 THR A CA 1
ATOM 927 C C . THR A 1 115 ? -16.656 -0.282 8.023 1.00 90.38 115 THR A C 1
ATOM 929 O O . THR A 1 115 ? -17.032 -1.416 8.318 1.00 90.38 115 THR A O 1
ATOM 932 N N . PHE A 1 116 ? -16.415 0.638 8.954 1.00 91.75 116 PHE A N 1
ATOM 933 C CA . PHE A 1 116 ? -16.448 0.324 10.381 1.00 91.75 116 PHE A CA 1
ATOM 934 C C . PHE A 1 116 ? -17.309 1.312 11.159 1.00 91.75 116 PHE A C 1
ATOM 936 O O . PHE A 1 116 ? -17.307 2.508 10.876 1.00 91.75 116 PHE A O 1
ATOM 943 N N . GLU A 1 117 ? -18.028 0.797 12.151 1.00 91.81 117 GLU A N 1
ATOM 944 C CA . GLU A 1 117 ? -18.718 1.595 13.163 1.00 91.81 117 GLU A CA 1
ATOM 945 C C . GLU A 1 117 ? -17.899 1.567 14.463 1.00 91.81 117 GLU A C 1
ATOM 947 O O . GLU A 1 117 ? -17.537 0.473 14.917 1.00 91.81 117 GLU A O 1
ATOM 952 N N . PRO A 1 118 ? -17.585 2.727 15.072 1.00 94.31 118 PRO A N 1
ATOM 953 C CA . PRO A 1 118 ? -16.921 2.755 16.368 1.00 94.31 118 PRO A CA 1
ATOM 954 C C . PRO A 1 118 ? -17.872 2.266 17.462 1.00 94.31 118 PRO A C 1
ATOM 956 O O . PRO A 1 118 ? -19.009 2.725 17.566 1.00 94.31 118 PRO A O 1
ATOM 959 N N . LEU A 1 119 ? -17.390 1.345 18.294 1.00 93.00 119 LEU A N 1
ATOM 960 C CA . LEU A 1 119 ? -18.110 0.840 19.467 1.00 93.00 119 LEU A CA 1
ATOM 961 C C . LEU A 1 119 ? -17.609 1.475 20.767 1.00 93.00 119 LEU A C 1
ATOM 963 O O . LEU A 1 119 ? -18.393 1.717 21.682 1.00 93.00 119 LEU A O 1
ATOM 967 N N . LYS A 1 120 ? -16.304 1.750 20.841 1.00 92.81 120 LYS A N 1
ATOM 968 C CA . LYS A 1 120 ? -15.639 2.379 21.981 1.00 92.81 120 LYS A CA 1
ATOM 969 C C . LYS A 1 120 ? -14.721 3.478 21.478 1.00 92.81 120 LYS A C 1
ATOM 971 O O . LYS A 1 120 ? -14.005 3.279 20.502 1.00 92.81 120 LYS A O 1
ATOM 976 N N . GLU A 1 121 ? -14.711 4.605 22.181 1.00 90.94 121 GLU A N 1
ATOM 977 C CA . GLU A 1 121 ? -13.786 5.690 21.886 1.00 90.94 121 GLU A CA 1
ATOM 978 C C . GLU A 1 121 ? -12.347 5.291 22.241 1.00 90.94 121 GLU A C 1
ATOM 980 O O . GLU A 1 121 ? -12.065 4.775 23.328 1.00 90.94 121 GLU A O 1
ATOM 985 N N . LEU A 1 122 ? -11.441 5.522 21.296 1.00 89.25 122 LEU A N 1
ATOM 986 C CA . LEU A 1 122 ? -10.004 5.376 21.466 1.00 89.25 122 LEU A CA 1
ATOM 987 C C . LEU A 1 122 ? -9.375 6.764 21.366 1.00 89.25 122 LEU A C 1
ATOM 989 O O . LEU A 1 122 ? -9.692 7.507 20.438 1.00 89.25 122 LEU A O 1
ATOM 993 N N . ASP A 1 123 ? -8.495 7.117 22.306 1.00 88.81 123 ASP A N 1
ATOM 994 C CA . ASP A 1 123 ? -7.787 8.394 22.228 1.00 88.81 123 ASP A CA 1
ATOM 995 C C . ASP A 1 123 ? -6.756 8.354 21.096 1.00 88.81 123 ASP A C 1
ATOM 997 O O . ASP A 1 123 ? -5.914 7.456 21.028 1.00 88.81 123 ASP A O 1
ATOM 1001 N N . THR A 1 124 ? -6.859 9.325 20.194 1.00 86.31 124 THR A N 1
ATOM 1002 C CA . THR A 1 124 ? -6.011 9.466 19.005 1.00 86.31 124 THR A CA 1
ATOM 1003 C C . THR A 1 124 ? -5.370 10.852 18.915 1.00 86.31 124 THR A C 1
ATOM 1005 O O . THR A 1 124 ? -4.930 11.252 17.835 1.00 86.31 124 THR A O 1
ATOM 1008 N N . ARG A 1 125 ? -5.407 11.644 19.996 1.00 82.75 125 ARG A N 1
ATOM 1009 C CA . ARG A 1 125 ? -4.912 13.033 20.011 1.00 82.75 125 ARG A CA 1
ATOM 1010 C C . ARG A 1 125 ? -3.392 13.136 20.014 1.00 82.75 125 ARG A C 1
ATOM 1012 O O . ARG A 1 125 ? -2.865 14.146 19.567 1.00 82.75 125 ARG A O 1
ATOM 1019 N N . ASP A 1 126 ? -2.717 12.106 20.503 1.00 81.56 126 ASP A N 1
ATOM 1020 C CA . ASP A 1 126 ? -1.263 12.006 20.587 1.00 81.56 126 ASP A CA 1
ATOM 1021 C C . ASP A 1 126 ? -0.609 11.452 19.312 1.00 81.56 126 ASP A C 1
ATOM 1023 O O . ASP A 1 126 ? 0.616 11.395 19.234 1.00 81.56 126 ASP A O 1
ATOM 1027 N N . LEU A 1 127 ? -1.407 11.098 18.295 1.00 77.62 127 LEU A N 1
ATOM 1028 C CA . LEU A 1 127 ? -0.883 10.637 17.013 1.00 77.62 127 LEU A CA 1
ATOM 1029 C C . LEU A 1 127 ? -0.056 11.743 16.335 1.00 77.62 127 LEU A C 1
ATOM 1031 O O . LEU A 1 127 ? -0.605 12.819 16.061 1.00 77.62 127 LEU A O 1
ATOM 1035 N N . PRO A 1 128 ? 1.211 11.476 15.972 1.00 70.19 128 PRO A N 1
ATOM 1036 C CA . PRO A 1 128 ? 1.975 12.381 15.127 1.00 70.19 128 PRO A CA 1
ATOM 1037 C C . PRO A 1 128 ? 1.308 12.541 13.753 1.00 70.19 128 PRO A C 1
ATOM 1039 O O . PRO A 1 128 ? 0.525 11.693 13.306 1.00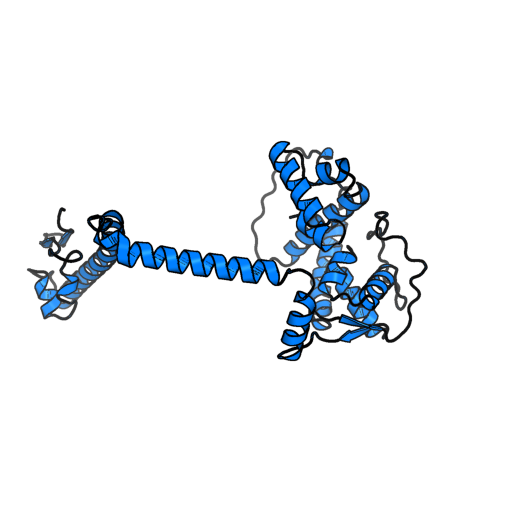 70.19 128 PRO A O 1
ATOM 1042 N N . SER A 1 129 ? 1.618 13.645 13.068 1.00 68.50 129 SER A N 1
ATOM 1043 C CA . SER A 1 129 ? 1.176 13.839 11.688 1.00 68.50 129 SER A CA 1
ATOM 1044 C C . SER A 1 129 ? 1.702 12.696 10.820 1.00 68.50 129 SER A C 1
ATOM 1046 O O . SER A 1 129 ? 2.883 12.351 10.867 1.00 68.50 129 SER A O 1
ATOM 1048 N N . ILE A 1 130 ? 0.829 12.117 9.993 1.00 65.25 130 ILE A N 1
ATOM 1049 C CA . ILE A 1 130 ? 1.227 11.068 9.045 1.00 65.25 130 ILE A CA 1
ATOM 1050 C C . ILE A 1 130 ? 2.197 11.656 7.996 1.00 65.25 130 ILE A C 1
ATOM 1052 O O . ILE A 1 130 ? 2.989 10.940 7.380 1.00 65.25 130 ILE A O 1
ATOM 1056 N N . ASP A 1 131 ? 2.153 12.973 7.783 1.00 61.06 131 ASP A N 1
ATOM 1057 C CA . ASP A 1 131 ? 2.862 13.662 6.703 1.00 61.06 131 ASP A CA 1
ATOM 1058 C C . ASP A 1 131 ? 4.334 13.945 7.011 1.00 61.06 131 ASP A C 1
ATOM 1060 O O . ASP A 1 131 ? 5.109 14.133 6.074 1.00 61.06 131 ASP A O 1
ATOM 1064 N N . ASP A 1 132 ? 4.750 13.835 8.273 1.00 57.25 132 ASP A N 1
ATOM 1065 C CA . ASP A 1 132 ? 6.124 14.120 8.713 1.00 57.25 132 ASP A CA 1
ATOM 1066 C C . ASP A 1 132 ? 7.086 12.935 8.489 1.00 57.25 132 ASP A C 1
ATOM 1068 O O . ASP A 1 132 ? 8.179 12.886 9.048 1.00 57.25 132 ASP A O 1
ATOM 1072 N N . GLY A 1 133 ? 6.676 11.919 7.717 1.00 53.00 133 GLY A N 1
ATOM 1073 C CA . GLY A 1 133 ? 7.435 10.669 7.541 1.00 53.00 133 GLY A CA 1
ATOM 1074 C C . GLY A 1 133 ? 7.584 9.850 8.836 1.00 53.00 133 GLY A C 1
ATOM 1075 O O . GLY A 1 133 ? 8.313 8.862 8.870 1.00 53.00 133 GLY A O 1
ATOM 1076 N N . GLY A 1 134 ? 6.885 10.262 9.898 1.00 45.62 134 GLY A N 1
ATOM 1077 C CA . GLY A 1 134 ? 7.165 9.936 11.296 1.00 45.62 134 GLY A CA 1
ATOM 1078 C C . GLY A 1 134 ? 6.380 8.771 11.887 1.00 45.62 134 GLY A C 1
ATOM 1079 O O . GLY A 1 134 ? 6.156 8.740 13.092 1.00 45.62 134 GLY A O 1
ATOM 1080 N N . LEU A 1 135 ? 5.984 7.787 11.085 1.00 53.28 135 LEU A N 1
ATOM 1081 C CA . LEU A 1 135 ? 5.638 6.476 11.636 1.00 53.28 135 LEU A CA 1
ATOM 1082 C C . LEU A 1 135 ? 6.781 5.538 11.294 1.00 53.28 135 LEU A C 1
ATOM 1084 O O . LEU A 1 135 ? 6.719 4.784 10.326 1.00 53.28 135 LEU A O 1
ATOM 1088 N N . GLY A 1 136 ? 7.858 5.647 12.075 1.00 46.75 136 GLY A N 1
ATOM 1089 C CA . GLY A 1 136 ? 8.946 4.681 12.076 1.00 46.75 136 GLY A CA 1
ATOM 1090 C C . GLY A 1 136 ? 8.368 3.298 12.356 1.00 46.75 136 GLY A C 1
ATOM 1091 O O . GLY A 1 136 ? 8.022 2.964 13.486 1.00 46.75 136 GLY A O 1
ATOM 1092 N N . LEU A 1 137 ? 8.218 2.493 11.307 1.00 48.56 137 LEU A N 1
ATOM 1093 C CA . LEU A 1 137 ? 7.683 1.135 11.388 1.00 48.56 137 LEU A CA 1
ATOM 1094 C C . LEU A 1 137 ? 8.722 0.124 11.904 1.00 48.56 137 LEU A C 1
ATOM 1096 O O . LEU A 1 137 ? 8.473 -1.074 11.834 1.00 48.56 137 LEU A O 1
ATOM 1100 N N . ASP A 1 138 ? 9.844 0.584 12.456 1.00 46.00 138 ASP A N 1
ATOM 1101 C CA . ASP A 1 138 ? 10.953 -0.276 12.877 1.00 46.00 138 ASP A CA 1
ATOM 1102 C C . ASP A 1 138 ? 10.854 -0.740 14.350 1.00 46.00 138 ASP A C 1
ATOM 1104 O O . ASP A 1 138 ? 11.757 -1.401 14.851 1.00 46.00 138 ASP A O 1
ATOM 1108 N N . GLY A 1 139 ? 9.753 -0.454 15.057 1.00 44.59 139 GLY A N 1
ATOM 1109 C CA . GLY A 1 139 ? 9.618 -0.788 16.483 1.00 44.59 139 GLY A CA 1
ATOM 1110 C C . GLY A 1 139 ? 8.201 -1.146 16.916 1.00 44.59 139 GLY A C 1
ATOM 1111 O O . GLY A 1 139 ? 7.598 -0.439 17.714 1.00 44.59 139 GLY A O 1
ATOM 1112 N N . GLY A 1 140 ? 7.648 -2.236 16.386 1.00 43.28 140 GLY A N 1
ATOM 1113 C CA . GLY A 1 140 ? 6.397 -2.811 16.879 1.00 43.28 140 GLY A CA 1
ATOM 1114 C C . GLY A 1 140 ? 6.666 -3.893 17.917 1.00 43.28 140 GLY A C 1
ATOM 1115 O O . GLY A 1 140 ? 6.555 -5.069 17.595 1.00 43.28 140 GLY A O 1
ATOM 1116 N N . GLY A 1 141 ? 7.030 -3.512 19.143 1.00 44.31 141 GLY A N 1
ATOM 1117 C CA . GLY A 1 141 ? 6.857 -4.425 20.271 1.00 44.31 141 GLY A CA 1
ATOM 1118 C C . GLY A 1 141 ? 5.368 -4.736 20.406 1.00 44.31 141 GLY A C 1
ATOM 1119 O O . GLY A 1 141 ? 4.552 -3.812 20.455 1.00 44.31 141 GLY A O 1
ATOM 1120 N N . GLU A 1 142 ? 5.004 -6.016 20.413 1.00 51.06 142 GLU A N 1
ATOM 1121 C CA . GLU A 1 142 ? 3.647 -6.441 20.740 1.00 51.06 142 GLU A CA 1
ATOM 1122 C C . GLU A 1 142 ? 3.348 -5.972 22.169 1.00 51.06 142 GLU A C 1
ATOM 1124 O O . GLU A 1 142 ? 3.900 -6.481 23.142 1.00 51.06 142 GLU A O 1
ATOM 1129 N N . SER A 1 143 ? 2.537 -4.922 22.310 1.00 52.81 143 SER A N 1
ATOM 1130 C CA . SER A 1 143 ? 2.035 -4.523 23.619 1.00 52.81 143 SER A CA 1
ATOM 1131 C C . SER A 1 143 ? 0.777 -5.337 23.870 1.00 52.81 143 SER A C 1
ATOM 1133 O O . SER A 1 143 ? -0.304 -4.974 23.404 1.00 52.81 143 SER A O 1
ATOM 1135 N N . GLU A 1 144 ? 0.933 -6.473 24.552 1.00 57.03 144 GLU A N 1
ATOM 1136 C CA . GLU A 1 144 ? -0.197 -7.313 24.941 1.00 57.03 144 GLU A CA 1
ATOM 1137 C C . GLU A 1 144 ? -1.255 -6.461 25.664 1.00 57.03 144 GLU A C 1
ATOM 1139 O O . GLU A 1 144 ? -1.039 -5.924 26.753 1.00 57.03 144 GLU A O 1
ATOM 1144 N N . GLY A 1 145 ? -2.409 -6.299 25.012 1.00 64.44 145 GLY A N 1
ATOM 1145 C CA . GLY A 1 145 ? -3.602 -5.672 25.578 1.00 64.44 145 GLY A CA 1
ATOM 1146 C C . GLY A 1 145 ? -3.701 -4.145 25.487 1.00 64.44 145 GLY A C 1
ATOM 1147 O O . GLY A 1 145 ? -4.661 -3.596 26.034 1.00 64.44 145 GLY A O 1
ATOM 1148 N N . LYS A 1 146 ? -2.780 -3.434 24.813 1.00 79.00 146 LYS A N 1
ATOM 1149 C CA . LYS A 1 146 ? -2.895 -1.973 24.612 1.00 79.00 146 LYS A CA 1
ATOM 1150 C C . LYS A 1 146 ? -2.785 -1.560 23.136 1.00 79.00 146 LYS A C 1
ATOM 1152 O O . LYS A 1 146 ? -1.833 -1.956 22.466 1.00 79.00 146 LYS A O 1
ATOM 1157 N N . PRO A 1 147 ? -3.695 -0.698 22.634 1.00 85.69 147 PRO A N 1
ATOM 1158 C CA . PRO A 1 147 ? -3.596 -0.147 21.285 1.00 85.69 147 PRO A CA 1
ATOM 1159 C C . PRO A 1 147 ? -2.294 0.632 21.069 1.00 85.69 147 PRO A C 1
ATOM 1161 O O . PRO A 1 147 ? -2.038 1.635 21.733 1.00 85.69 147 PRO A O 1
ATOM 1164 N N . THR A 1 148 ? -1.484 0.174 20.116 1.00 89.75 148 THR A N 1
ATOM 1165 C CA . THR A 1 148 ? -0.279 0.884 19.650 1.00 89.75 148 THR A CA 1
ATOM 1166 C C . THR A 1 148 ? -0.638 2.081 18.757 1.00 89.75 148 THR A C 1
ATOM 1168 O O . THR A 1 148 ? -1.783 2.230 18.328 1.00 89.75 148 THR A O 1
ATOM 1171 N N . GLU A 1 149 ? 0.349 2.903 18.391 1.00 87.94 149 GLU A N 1
ATOM 1172 C CA . GLU A 1 149 ? 0.164 4.022 17.448 1.00 87.94 149 GLU A CA 1
ATOM 1173 C C . GLU A 1 149 ? -0.435 3.578 16.102 1.00 87.94 149 GLU A C 1
ATOM 1175 O O . GLU A 1 149 ? -1.298 4.256 15.543 1.00 87.94 149 GLU A O 1
ATOM 1180 N N . ARG A 1 150 ? -0.069 2.381 15.613 1.00 89.38 150 ARG A N 1
ATOM 1181 C CA . ARG A 1 150 ? -0.670 1.798 14.398 1.00 89.38 150 ARG A CA 1
ATOM 1182 C C . ARG A 1 150 ? -2.172 1.566 14.573 1.00 89.38 150 ARG A C 1
ATOM 1184 O O . ARG A 1 150 ? -2.950 1.926 13.693 1.00 89.38 150 ARG A O 1
ATOM 1191 N N . HIS A 1 151 ? -2.589 1.019 15.717 1.00 92.25 151 HIS A N 1
ATOM 1192 C CA . HIS A 1 151 ? -4.004 0.791 16.021 1.00 92.25 151 HIS A CA 1
ATOM 1193 C C . HIS A 1 151 ? -4.777 2.107 16.086 1.00 92.25 151 HIS A C 1
ATOM 1195 O O . HIS A 1 151 ? -5.834 2.232 15.472 1.00 92.25 151 HIS A O 1
ATOM 1201 N N . LYS A 1 152 ? -4.235 3.118 16.773 1.00 92.75 152 LYS A N 1
ATOM 1202 C CA . LYS A 1 152 ? -4.854 4.447 16.854 1.00 92.75 152 LYS A CA 1
ATOM 1203 C C . LYS A 1 152 ? -5.024 5.081 15.474 1.00 92.75 152 LYS A C 1
ATOM 1205 O O . LYS A 1 152 ? -6.091 5.618 15.178 1.00 92.75 152 LYS A O 1
ATOM 1210 N N . LEU A 1 153 ? -4.005 4.990 14.615 1.00 91.56 153 LEU A N 1
ATOM 1211 C CA . LEU A 1 153 ? -4.070 5.504 13.247 1.00 91.56 153 LEU A CA 1
ATOM 1212 C C . LEU A 1 153 ? -5.181 4.825 12.440 1.00 91.56 153 LEU A C 1
ATOM 1214 O O . LEU A 1 153 ? -6.013 5.504 11.836 1.00 91.56 153 LEU A O 1
ATOM 1218 N N . ILE A 1 154 ? -5.202 3.491 12.437 1.00 93.25 154 ILE A N 1
ATOM 1219 C CA . ILE A 1 154 ? -6.212 2.707 11.721 1.00 93.25 154 ILE A CA 1
ATOM 1220 C C . ILE A 1 154 ? -7.611 3.029 12.246 1.00 93.25 154 ILE A C 1
ATOM 1222 O O . ILE A 1 154 ? -8.509 3.283 11.446 1.00 93.25 154 ILE A O 1
ATOM 1226 N N . TYR A 1 155 ? -7.788 3.103 13.567 1.00 94.38 155 TYR A N 1
ATOM 1227 C CA . TYR A 1 155 ? -9.049 3.499 14.192 1.00 94.38 155 TYR A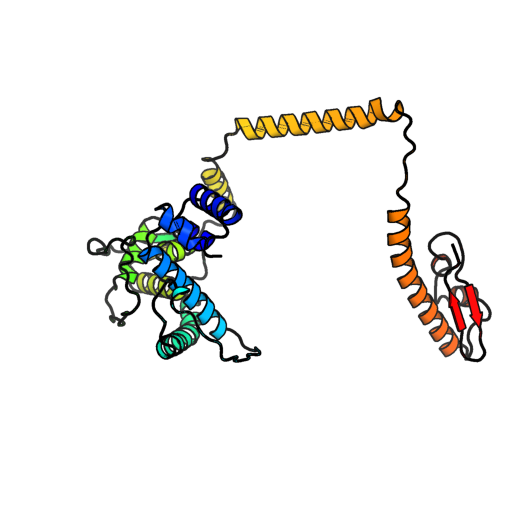 CA 1
ATOM 1228 C C . TYR A 1 155 ? -9.505 4.887 13.717 1.00 94.38 155 TYR A C 1
ATOM 1230 O O . TYR A 1 155 ? -10.630 5.031 13.236 1.00 94.38 155 TYR A O 1
ATOM 1238 N N . LYS A 1 156 ? -8.624 5.897 13.766 1.00 93.38 156 LYS A N 1
ATOM 1239 C CA . LYS A 1 156 ? -8.922 7.268 13.315 1.00 93.38 156 LYS A CA 1
ATOM 1240 C C . LYS A 1 156 ? -9.388 7.299 11.857 1.00 93.38 156 LYS A C 1
ATOM 1242 O O . LYS A 1 156 ? -10.369 7.967 11.532 1.00 93.38 156 LYS A O 1
ATOM 1247 N N . LEU A 1 157 ? -8.702 6.569 10.978 1.00 91.88 157 LEU A N 1
ATOM 1248 C CA . LEU A 1 157 ? -9.055 6.490 9.561 1.00 91.88 157 LEU A CA 1
ATOM 1249 C C . LEU A 1 157 ? -10.369 5.717 9.334 1.00 91.88 157 LEU A C 1
ATOM 1251 O O . LEU A 1 157 ? -11.158 6.101 8.468 1.00 91.88 157 LEU A O 1
ATOM 1255 N N . ALA A 1 158 ? -10.624 4.665 10.119 1.00 92.25 158 ALA A N 1
ATOM 1256 C CA . ALA A 1 158 ? -11.822 3.827 10.034 1.00 92.25 158 ALA A CA 1
ATOM 1257 C C . ALA A 1 158 ? -13.086 4.590 10.442 1.00 92.25 158 ALA A C 1
ATOM 1259 O O . ALA A 1 158 ? -14.087 4.546 9.726 1.00 92.25 158 ALA A O 1
ATOM 1260 N N . VAL A 1 159 ? -13.015 5.373 11.524 1.00 90.81 159 VAL A N 1
ATOM 1261 C CA . VAL A 1 159 ? -14.105 6.265 11.961 1.00 90.81 159 VAL A CA 1
ATOM 1262 C C . VAL A 1 159 ? -14.422 7.335 10.910 1.00 90.81 159 VAL A C 1
ATOM 1264 O O . VAL A 1 159 ? -15.571 7.751 10.775 1.00 90.81 159 VAL A O 1
ATOM 1267 N N . GLY A 1 160 ? -13.442 7.720 10.086 1.00 87.38 160 GLY A N 1
ATOM 1268 C CA . GLY A 1 160 ? -13.643 8.589 8.922 1.00 87.38 160 GLY A CA 1
ATOM 1269 C C . GLY A 1 160 ? -14.461 7.967 7.777 1.00 87.38 160 GLY A C 1
ATOM 1270 O O . GLY A 1 160 ? -14.646 8.612 6.745 1.00 87.38 160 GLY A O 1
ATOM 1271 N N . GLY A 1 161 ? -14.938 6.724 7.920 1.00 86.56 161 GLY A N 1
ATOM 1272 C CA . GLY A 1 161 ? -15.765 6.034 6.926 1.00 86.56 161 GLY A CA 1
ATOM 1273 C C . GLY A 1 161 ? -14.983 5.503 5.722 1.00 86.56 161 GLY A C 1
ATOM 1274 O O . GLY A 1 161 ? -15.581 5.228 4.677 1.00 86.56 161 GLY A O 1
ATOM 1275 N N . LYS A 1 162 ? -13.653 5.385 5.838 1.00 89.50 162 LYS A N 1
ATOM 1276 C CA . LYS A 1 162 ? -12.812 4.734 4.826 1.00 89.50 162 LYS A CA 1
ATOM 1277 C C . LYS A 1 162 ? -13.073 3.220 4.839 1.00 89.50 162 LYS A C 1
ATOM 1279 O O . LYS A 1 162 ? -13.248 2.616 5.895 1.00 89.50 162 LYS A O 1
ATOM 1284 N N . ASP A 1 163 ? -13.128 2.632 3.647 1.00 91.38 163 ASP A N 1
ATOM 1285 C CA . ASP A 1 163 ? -13.174 1.179 3.467 1.00 91.38 163 ASP A CA 1
ATOM 1286 C C . ASP A 1 163 ? -11.797 0.546 3.726 1.00 91.38 163 ASP A C 1
ATOM 1288 O O . ASP A 1 163 ? -10.788 1.253 3.769 1.00 91.38 163 ASP A O 1
ATOM 1292 N N . VAL A 1 164 ? -11.742 -0.780 3.894 1.00 91.06 164 VAL A N 1
ATOM 1293 C CA . VAL A 1 164 ? -10.491 -1.506 4.187 1.00 91.06 164 VAL A CA 1
ATOM 1294 C C . VAL A 1 164 ? -9.377 -1.147 3.203 1.00 91.06 164 VAL A C 1
ATOM 1296 O O . VAL A 1 164 ? -8.260 -0.870 3.640 1.00 91.06 164 VAL A O 1
ATOM 1299 N N . GLN A 1 165 ? -9.658 -1.082 1.897 1.00 90.12 165 GLN A N 1
ATOM 1300 C CA . GLN A 1 165 ? -8.621 -0.749 0.919 1.00 90.12 165 GLN A CA 1
ATOM 1301 C C . GLN A 1 165 ? -8.041 0.651 1.141 1.00 90.12 165 GLN A C 1
ATOM 1303 O O . GLN A 1 165 ? -6.822 0.824 1.145 1.00 90.12 165 GLN A O 1
ATOM 1308 N N . LYS A 1 166 ? -8.901 1.647 1.361 1.00 90.69 166 LYS A N 1
ATOM 1309 C CA . LYS A 1 166 ? -8.475 3.024 1.632 1.00 90.69 166 LYS A CA 1
ATOM 1310 C C . LYS A 1 166 ? -7.779 3.171 2.976 1.00 90.69 166 LYS A C 1
ATOM 1312 O O . LYS A 1 166 ? -6.954 4.069 3.114 1.00 90.69 166 LYS A O 1
ATOM 1317 N N . LEU A 1 167 ? -8.100 2.332 3.963 1.00 91.69 167 LEU A N 1
ATOM 1318 C CA . LEU A 1 167 ? -7.366 2.286 5.230 1.00 91.69 167 LEU A CA 1
ATOM 1319 C C . LEU A 1 167 ? -5.934 1.820 5.010 1.00 91.69 167 LEU A C 1
ATOM 1321 O O . LEU A 1 167 ? -5.009 2.491 5.461 1.00 91.69 167 LEU A O 1
ATOM 1325 N N . VAL A 1 168 ? -5.748 0.713 4.287 1.00 91.06 168 VAL A N 1
ATOM 1326 C CA . VAL A 1 168 ? -4.418 0.190 3.942 1.00 91.06 168 VAL A CA 1
ATOM 1327 C C . VAL A 1 168 ? -3.607 1.254 3.205 1.00 91.06 168 VAL A C 1
ATOM 1329 O O . VAL A 1 168 ? -2.480 1.553 3.595 1.00 91.06 168 VAL A O 1
ATOM 1332 N N . ASP A 1 169 ? -4.205 1.872 2.187 1.00 90.44 169 ASP A N 1
ATOM 1333 C CA . ASP A 1 169 ? -3.501 2.825 1.333 1.00 90.44 169 ASP A CA 1
ATOM 1334 C C . ASP A 1 169 ? -3.145 4.121 2.086 1.00 90.44 169 ASP A C 1
ATOM 1336 O O . ASP A 1 169 ? -1.998 4.566 2.047 1.00 90.44 169 ASP A O 1
ATOM 1340 N N . ALA A 1 170 ? -4.094 4.708 2.826 1.00 89.19 170 ALA A N 1
ATOM 1341 C CA . ALA A 1 170 ? -3.881 5.980 3.522 1.00 89.19 170 ALA A CA 1
ATOM 1342 C C . ALA A 1 170 ? -3.022 5.852 4.791 1.00 89.19 170 ALA A C 1
ATOM 1344 O O . ALA A 1 170 ? -2.355 6.812 5.178 1.00 89.19 170 ALA A O 1
ATOM 1345 N N . SER A 1 171 ? -3.035 4.688 5.451 1.00 90.19 171 SER A N 1
ATOM 1346 C CA . SER A 1 171 ? -2.229 4.454 6.657 1.00 90.19 171 SER A CA 1
ATOM 1347 C C . SER A 1 171 ? -0.745 4.249 6.357 1.00 90.19 171 SER A C 1
ATOM 1349 O O . SER A 1 171 ? 0.078 4.484 7.237 1.00 90.19 171 SER A O 1
ATOM 1351 N N . ARG A 1 172 ? -0.392 3.825 5.132 1.00 89.69 172 ARG A N 1
ATOM 1352 C CA . ARG A 1 172 ? 0.997 3.600 4.687 1.00 89.69 172 ARG A CA 1
ATOM 1353 C C . ARG A 1 172 ? 1.782 2.592 5.544 1.00 89.69 172 ARG A C 1
ATOM 1355 O O . ARG A 1 172 ? 3.010 2.588 5.515 1.00 89.69 172 ARG A O 1
ATOM 1362 N N . VAL A 1 173 ? 1.094 1.719 6.287 1.00 87.12 173 VAL A N 1
ATOM 1363 C CA . VAL A 1 173 ? 1.731 0.695 7.144 1.00 87.12 173 VAL A CA 1
ATOM 1364 C C . VAL A 1 173 ? 1.936 -0.652 6.442 1.00 87.12 173 VAL A C 1
ATOM 1366 O O . VAL A 1 173 ? 2.678 -1.496 6.937 1.00 87.12 173 VAL A O 1
ATOM 1369 N N . GLY A 1 174 ? 1.307 -0.843 5.280 1.00 89.62 174 GLY A N 1
ATOM 1370 C CA . GLY A 1 174 ? 1.285 -2.109 4.543 1.00 89.62 174 GLY A CA 1
ATOM 1371 C C . GLY A 1 174 ? 0.028 -2.931 4.816 1.00 89.62 174 GLY A C 1
ATOM 1372 O O . GLY A 1 174 ? -0.648 -2.753 5.829 1.00 89.62 174 GLY A O 1
ATOM 1373 N N . GLU A 1 175 ? -0.306 -3.826 3.885 1.00 89.50 175 GLU A N 1
ATOM 1374 C CA . GLU A 1 175 ? -1.566 -4.581 3.912 1.00 89.50 175 GLU A CA 1
ATOM 1375 C C . GLU A 1 175 ? -1.640 -5.504 5.131 1.00 89.50 175 GLU A C 1
ATOM 1377 O O . GLU A 1 175 ? -2.642 -5.524 5.843 1.00 89.50 175 GLU A O 1
ATOM 1382 N N . PHE A 1 176 ? -0.543 -6.213 5.403 1.00 90.50 176 PHE A N 1
ATOM 1383 C CA . PHE A 1 176 ? -0.441 -7.128 6.532 1.00 90.50 176 PHE A CA 1
ATOM 1384 C C . PHE A 1 176 ? -0.686 -6.436 7.875 1.00 90.50 176 PHE A C 1
ATOM 1386 O O . PHE A 1 176 ? -1.565 -6.838 8.636 1.00 90.50 176 PHE A O 1
ATOM 1393 N N . GLU A 1 177 ? 0.054 -5.360 8.129 1.00 90.69 177 GLU A N 1
ATOM 1394 C CA . GLU A 1 177 ? -0.012 -4.611 9.383 1.00 90.69 177 GLU A CA 1
ATOM 1395 C C . GLU A 1 177 ? -1.364 -3.930 9.579 1.00 90.69 177 GLU A C 1
ATOM 1397 O O . GLU A 1 177 ? -1.922 -3.958 10.674 1.00 90.69 177 GLU A O 1
ATOM 1402 N N . ALA A 1 178 ? -1.921 -3.350 8.512 1.00 92.19 178 ALA A N 1
ATOM 1403 C CA . ALA A 1 178 ? -3.228 -2.715 8.565 1.00 92.19 178 ALA A CA 1
ATOM 1404 C C . ALA A 1 178 ? -4.329 -3.733 8.890 1.00 92.19 178 ALA A C 1
ATOM 1406 O O . ALA A 1 178 ? -5.153 -3.474 9.763 1.00 92.19 178 ALA A O 1
ATOM 1407 N N . LEU A 1 179 ? -4.339 -4.902 8.239 1.00 92.19 179 LEU A N 1
ATOM 1408 C CA . LEU A 1 179 ? -5.344 -5.935 8.506 1.00 92.19 179 LEU A CA 1
ATOM 1409 C C . LEU A 1 179 ? -5.190 -6.562 9.897 1.00 92.19 179 LEU A C 1
ATOM 1411 O O . LEU A 1 179 ? -6.206 -6.814 10.545 1.00 92.19 179 LEU A O 1
ATOM 1415 N N . LYS A 1 180 ? -3.955 -6.778 10.375 1.00 92.12 180 LYS A N 1
ATOM 1416 C CA . LYS A 1 180 ? -3.701 -7.232 11.754 1.00 92.12 180 LYS A CA 1
ATOM 1417 C C . LYS A 1 180 ? -4.274 -6.225 12.757 1.00 92.12 180 LYS A C 1
ATOM 1419 O O . LYS A 1 180 ? -5.130 -6.593 13.552 1.00 92.12 180 LYS A O 1
ATOM 1424 N N . ALA A 1 181 ? -3.942 -4.940 12.612 1.00 92.56 181 ALA A N 1
ATOM 1425 C CA . ALA A 1 181 ? -4.464 -3.885 13.481 1.00 92.56 181 ALA A CA 1
ATOM 1426 C C . ALA A 1 181 ? -5.998 -3.748 13.421 1.00 92.56 181 ALA A C 1
ATOM 1428 O O . ALA A 1 181 ? -6.635 -3.493 14.442 1.00 92.56 181 ALA A O 1
ATOM 1429 N N . ILE A 1 182 ? -6.614 -3.922 12.244 1.00 92.38 182 ILE A N 1
ATOM 1430 C CA . ILE A 1 182 ? -8.080 -3.952 12.109 1.00 92.38 182 ILE A CA 1
ATOM 1431 C C . ILE A 1 182 ? -8.665 -5.129 12.900 1.00 92.38 182 ILE A C 1
ATOM 1433 O O . ILE A 1 182 ? -9.628 -4.930 13.638 1.00 92.38 182 ILE A O 1
ATOM 1437 N N . ASN A 1 183 ? -8.104 -6.334 12.762 1.00 92.06 183 ASN A N 1
ATOM 1438 C CA . ASN A 1 183 ? -8.574 -7.514 13.493 1.00 92.06 183 ASN A CA 1
ATOM 1439 C C . ASN A 1 183 ? -8.472 -7.314 15.006 1.00 92.06 183 ASN A C 1
ATOM 1441 O O . ASN A 1 183 ? -9.454 -7.546 15.708 1.00 92.06 183 ASN A O 1
ATOM 1445 N N . ASP A 1 184 ? -7.337 -6.809 15.484 1.00 92.38 184 ASP A N 1
ATOM 1446 C CA . ASP A 1 184 ? -7.105 -6.550 16.905 1.00 92.38 184 ASP A CA 1
ATOM 1447 C C . ASP A 1 184 ? -8.117 -5.524 17.448 1.00 92.38 184 ASP A C 1
ATOM 1449 O O . ASP A 1 184 ? -8.747 -5.741 18.482 1.00 92.38 184 ASP A O 1
ATOM 1453 N N . LEU A 1 185 ? -8.387 -4.441 16.707 1.00 92.62 185 LEU A N 1
ATOM 1454 C CA . LEU A 1 185 ? -9.410 -3.450 17.075 1.00 92.62 185 LEU A CA 1
ATOM 1455 C C . LEU A 1 185 ? -10.835 -4.021 17.095 1.00 92.62 185 LEU A C 1
ATOM 1457 O O . LEU A 1 185 ? -11.660 -3.560 17.889 1.00 92.62 185 LEU A O 1
ATOM 1461 N N . ILE A 1 186 ? -11.148 -4.987 16.229 1.00 91.69 186 ILE A N 1
ATOM 1462 C CA . ILE A 1 186 ? -12.440 -5.687 16.242 1.00 91.69 186 ILE A CA 1
ATOM 1463 C C . ILE A 1 186 ? -12.532 -6.595 17.469 1.00 91.69 186 ILE A C 1
ATOM 1465 O O . ILE A 1 186 ? -13.543 -6.581 18.169 1.00 91.69 186 ILE A O 1
ATOM 1469 N N . GLU A 1 187 ? -11.477 -7.356 17.757 1.00 91.44 187 GLU A N 1
ATOM 1470 C CA . GLU A 1 187 ? -11.415 -8.278 18.896 1.00 91.44 187 GLU A CA 1
ATOM 1471 C C . GLU A 1 187 ? -11.492 -7.552 20.234 1.00 91.44 187 GLU A C 1
ATOM 1473 O O . GLU A 1 187 ? -12.201 -7.986 21.141 1.00 91.44 187 GLU A O 1
ATOM 1478 N N . TRP A 1 188 ? -10.833 -6.402 20.341 1.00 93.19 188 TRP A N 1
ATOM 1479 C CA . TRP A 1 188 ? -10.900 -5.537 21.516 1.00 93.19 188 TRP A CA 1
ATOM 1480 C C . TRP A 1 188 ? -12.195 -4.715 21.593 1.00 93.19 188 TRP A C 1
ATOM 1482 O O . TRP A 1 188 ? -12.385 -3.955 22.545 1.00 93.19 188 TRP A O 1
ATOM 1492 N N . GLY A 1 189 ? -13.090 -4.842 20.607 1.00 92.31 189 GLY A N 1
ATOM 1493 C CA . GLY A 1 189 ? -14.395 -4.188 20.604 1.00 92.31 189 GLY A CA 1
ATOM 1494 C C . GLY A 1 189 ? -14.342 -2.675 20.388 1.00 92.31 189 GLY A C 1
ATOM 1495 O O . GLY A 1 189 ? -15.255 -1.975 20.816 1.00 92.31 189 GLY A O 1
ATOM 1496 N N . PHE A 1 190 ? -13.298 -2.149 19.743 1.00 93.94 190 PHE A N 1
ATOM 1497 C CA . PHE A 1 190 ? -13.247 -0.745 19.318 1.00 93.94 190 PHE A CA 1
ATOM 1498 C C . PHE A 1 190 ? -14.001 -0.520 18.008 1.00 93.94 190 PHE A C 1
ATOM 1500 O O . PHE A 1 190 ? -14.654 0.511 17.850 1.00 93.94 190 PHE A O 1
ATOM 1507 N N . LEU A 1 191 ? -13.934 -1.481 17.083 1.00 93.19 191 LEU A N 1
ATOM 1508 C CA . LEU A 1 191 ? -14.560 -1.393 15.765 1.00 93.19 191 LEU A CA 1
ATOM 1509 C C . LEU A 1 191 ? -15.525 -2.552 15.525 1.00 93.19 191 LEU A C 1
ATOM 1511 O O . LEU A 1 191 ? -15.241 -3.703 15.846 1.00 93.19 191 LEU A O 1
ATOM 1515 N N . LYS A 1 192 ? -16.646 -2.256 14.870 1.00 92.06 192 LYS A N 1
ATOM 1516 C CA . LYS A 1 192 ? -17.558 -3.256 14.317 1.00 92.06 192 LYS A CA 1
ATOM 1517 C C . LYS A 1 192 ? -17.519 -3.198 12.790 1.00 92.06 192 LYS A C 1
ATOM 1519 O O . LYS A 1 192 ? -17.785 -2.131 12.235 1.00 92.06 192 LYS A O 1
ATOM 1524 N N . PRO A 1 193 ? -17.227 -4.308 12.089 1.00 90.62 193 PRO A N 1
ATOM 1525 C CA . PRO A 1 193 ? -17.234 -4.315 10.635 1.00 90.62 193 PRO A CA 1
ATOM 1526 C C . PRO A 1 193 ? -18.667 -4.211 10.100 1.00 90.62 193 PRO A C 1
ATOM 1528 O O . PRO A 1 193 ? -19.569 -4.937 10.525 1.00 90.62 193 PRO A O 1
ATOM 1531 N N . VAL A 1 194 ? -18.857 -3.333 9.122 1.00 88.94 194 VAL A N 1
ATOM 1532 C CA . VAL A 1 194 ? -20.095 -3.156 8.366 1.00 88.94 194 VAL A CA 1
ATOM 1533 C C . VAL A 1 194 ? -19.838 -3.624 6.933 1.00 88.94 194 VAL A C 1
ATOM 1535 O O . VAL A 1 194 ? -19.041 -3.004 6.221 1.00 88.94 194 VAL A O 1
ATOM 1538 N N . PRO A 1 195 ? -20.474 -4.721 6.481 1.00 82.88 195 PRO A N 1
ATOM 1539 C CA . PRO A 1 195 ? -20.263 -5.222 5.133 1.00 82.88 195 PRO A CA 1
ATOM 1540 C C . PRO A 1 195 ? -20.778 -4.211 4.098 1.00 82.88 195 PRO A C 1
ATOM 1542 O O . PRO A 1 195 ? -21.780 -3.529 4.346 1.00 82.88 195 PRO A O 1
ATOM 1545 N N . PRO A 1 196 ? -20.151 -4.139 2.911 1.00 78.69 196 PRO A N 1
ATOM 1546 C CA . PRO A 1 196 ? -20.629 -3.280 1.840 1.00 78.69 196 PRO A CA 1
ATOM 1547 C C . PRO A 1 196 ? -22.076 -3.651 1.471 1.00 78.69 196 PRO A C 1
ATOM 1549 O O . PRO A 1 196 ? -22.439 -4.836 1.466 1.00 78.69 196 PRO A O 1
ATOM 1552 N N . PRO A 1 197 ? -22.929 -2.667 1.134 1.00 73.38 197 PRO A N 1
ATOM 1553 C CA . PRO A 1 197 ? -24.278 -2.954 0.675 1.00 73.38 197 PRO A CA 1
ATOM 1554 C C . PRO A 1 197 ? -24.215 -3.830 -0.581 1.00 73.38 197 PRO A C 1
ATOM 1556 O O . PRO A 1 197 ? -23.453 -3.548 -1.499 1.00 73.38 197 PRO A O 1
ATOM 1559 N N . ARG A 1 198 ? -25.025 -4.894 -0.631 1.00 72.94 198 ARG A N 1
ATOM 1560 C CA . ARG A 1 198 ? -25.148 -5.800 -1.788 1.00 72.94 198 ARG A CA 1
ATOM 1561 C C . ARG A 1 198 ? -26.457 -5.557 -2.551 1.00 72.94 198 ARG A C 1
ATOM 1563 O O . ARG A 1 198 ? -27.437 -5.060 -1.992 1.00 72.94 198 ARG A O 1
ATOM 1570 N N . GLY A 1 199 ? -26.478 -5.916 -3.837 1.00 69.69 199 GLY A N 1
ATOM 1571 C CA . GLY A 1 199 ? -27.676 -5.869 -4.687 1.00 69.69 199 GLY A CA 1
ATOM 1572 C C . GLY A 1 199 ? -28.179 -4.450 -4.988 1.00 69.69 199 GLY A C 1
ATOM 1573 O O . GLY A 1 199 ? -27.392 -3.526 -5.188 1.00 69.69 199 GLY A O 1
ATOM 1574 N N . ALA A 1 200 ? -29.502 -4.256 -5.007 1.00 56.62 200 ALA A N 1
ATOM 1575 C CA . ALA A 1 200 ? -30.135 -2.983 -5.378 1.00 56.62 200 ALA A CA 1
ATOM 1576 C C . ALA A 1 200 ? -29.679 -1.784 -4.519 1.00 56.62 200 ALA A C 1
ATOM 1578 O O . ALA A 1 200 ? -29.570 -0.666 -5.024 1.00 56.62 200 ALA A O 1
ATOM 1579 N N . LYS A 1 201 ? -29.344 -2.009 -3.238 1.00 64.62 201 LYS A N 1
ATOM 1580 C CA . LYS A 1 201 ? -28.804 -0.966 -2.346 1.00 64.62 201 LYS A CA 1
ATOM 1581 C C . LYS A 1 201 ? -27.397 -0.511 -2.761 1.00 64.62 201 LYS A C 1
ATOM 1583 O O . LYS A 1 201 ? -27.099 0.677 -2.652 1.00 64.62 201 LYS A O 1
ATOM 1588 N N . ALA A 1 202 ? -26.571 -1.423 -3.278 1.00 66.19 202 ALA A N 1
ATOM 1589 C CA . ALA A 1 202 ? -25.242 -1.121 -3.817 1.00 66.19 202 ALA A CA 1
ATOM 1590 C C . ALA A 1 202 ? -25.345 -0.264 -5.084 1.00 66.19 202 ALA A C 1
ATOM 1592 O O . ALA A 1 202 ? -24.691 0.770 -5.200 1.00 66.19 202 ALA A O 1
ATOM 1593 N N . LEU A 1 203 ? -26.241 -0.656 -5.998 1.00 56.69 203 LEU A N 1
ATOM 1594 C CA . LEU A 1 203 ? -26.510 0.067 -7.241 1.00 56.69 203 LEU A CA 1
ATOM 1595 C C . LEU A 1 203 ? -27.030 1.485 -6.960 1.00 56.69 203 LEU A C 1
ATOM 1597 O O . LEU A 1 203 ? -26.534 2.454 -7.530 1.00 56.69 203 LEU A O 1
ATOM 1601 N N . ALA A 1 204 ? -27.975 1.624 -6.025 1.00 62.78 204 ALA A N 1
ATOM 1602 C CA . ALA A 1 204 ? -28.521 2.919 -5.625 1.00 62.78 204 ALA A CA 1
ATOM 1603 C C . ALA A 1 204 ? -27.465 3.839 -4.981 1.00 62.78 204 ALA A C 1
ATOM 1605 O O . ALA A 1 204 ? -27.441 5.041 -5.257 1.00 62.78 204 ALA A O 1
ATOM 1606 N N . GLN A 1 205 ? -26.566 3.299 -4.149 1.00 65.75 205 GLN A N 1
ATOM 1607 C CA . GLN A 1 205 ? -25.460 4.078 -3.583 1.00 65.75 205 GLN A CA 1
ATOM 1608 C C . GLN A 1 205 ? -24.391 4.436 -4.624 1.00 65.75 205 GLN A C 1
ATOM 1610 O O . GLN A 1 205 ? -23.894 5.563 -4.603 1.00 65.75 205 GLN A O 1
ATOM 1615 N N . GLY A 1 206 ? -24.073 3.530 -5.553 1.00 61.72 206 GLY A N 1
ATOM 1616 C CA . GLY A 1 206 ? -23.156 3.790 -6.667 1.00 61.72 206 GLY A CA 1
ATOM 1617 C C . GLY A 1 206 ? -23.659 4.913 -7.577 1.00 61.72 206 GLY A C 1
ATOM 1618 O O . GLY A 1 206 ? -22.922 5.854 -7.868 1.00 61.72 206 GLY A O 1
ATOM 1619 N N . LEU A 1 207 ? -24.951 4.889 -7.924 1.00 58.09 207 LEU A N 1
ATOM 1620 C CA . LEU A 1 207 ? -25.609 5.953 -8.691 1.00 58.09 207 LEU A CA 1
ATOM 1621 C C . LEU A 1 207 ? -25.630 7.298 -7.943 1.00 58.09 207 LEU A C 1
ATOM 1623 O O . LEU A 1 207 ? -25.496 8.349 -8.568 1.00 58.09 207 LEU A O 1
ATOM 1627 N N . ARG A 1 208 ? -25.755 7.288 -6.606 1.00 59.34 208 ARG A N 1
ATOM 1628 C CA . ARG A 1 208 ? -25.668 8.500 -5.768 1.00 59.34 208 ARG A CA 1
ATOM 1629 C C . ARG A 1 208 ? -24.250 9.075 -5.698 1.00 59.34 208 ARG A C 1
ATOM 1631 O O . ARG A 1 208 ? -24.094 10.289 -5.807 1.00 59.34 208 ARG A O 1
ATOM 1638 N N . LYS A 1 209 ? -23.220 8.236 -5.526 1.00 57.69 209 LYS A N 1
ATOM 1639 C CA . LYS A 1 209 ? -21.812 8.679 -5.454 1.00 57.69 209 LYS A CA 1
ATOM 1640 C C . LYS A 1 209 ? -21.287 9.179 -6.805 1.00 57.69 209 LYS A C 1
ATOM 1642 O O . LYS A 1 209 ? -20.547 10.157 -6.828 1.00 57.69 209 LYS A O 1
ATOM 1647 N N . GLY A 1 210 ? -21.736 8.601 -7.922 1.00 45.78 210 GLY A N 1
ATOM 1648 C CA . GLY A 1 210 ? -21.396 9.066 -9.277 1.00 45.78 210 GLY A CA 1
ATOM 1649 C C . GLY A 1 210 ? -22.025 10.409 -9.686 1.00 45.78 210 GLY A C 1
ATOM 1650 O O . GLY A 1 210 ? -21.746 10.915 -10.769 1.00 45.78 210 GLY A O 1
ATOM 1651 N N . GLY A 1 211 ? -22.870 11.007 -8.839 1.00 44.38 211 GLY A N 1
ATOM 1652 C CA . GLY A 1 211 ? -23.610 12.232 -9.152 1.00 44.38 211 GLY A CA 1
ATOM 1653 C C . GLY A 1 211 ? -22.835 13.547 -9.020 1.00 44.38 211 GLY A C 1
ATOM 1654 O O . GLY A 1 211 ? -23.412 14.587 -9.326 1.00 44.38 211 GLY A O 1
ATOM 1655 N N . LYS A 1 212 ? -21.574 13.547 -8.559 1.00 48.88 212 LYS A N 1
ATOM 1656 C CA . LYS A 1 212 ? -20.835 14.795 -8.271 1.00 48.88 212 LYS A CA 1
ATOM 1657 C C . LYS A 1 212 ? -19.775 15.215 -9.301 1.00 48.88 212 LYS A C 1
ATOM 1659 O O . LYS A 1 212 ? -19.246 16.308 -9.154 1.00 48.88 212 LYS A O 1
ATOM 1664 N N . THR A 1 213 ? -19.491 14.446 -10.358 1.00 45.84 213 THR A N 1
ATOM 1665 C CA . THR A 1 213 ? -18.392 14.791 -11.296 1.00 45.84 213 THR A CA 1
ATOM 1666 C C . THR A 1 213 ? -18.665 14.517 -12.776 1.00 45.84 213 THR A C 1
ATOM 1668 O O . THR A 1 213 ? -17.734 14.308 -13.546 1.00 45.84 213 THR A O 1
ATOM 1671 N N . LEU A 1 214 ? -19.916 14.580 -13.238 1.00 43.84 214 LEU A N 1
ATOM 1672 C CA . LEU A 1 214 ? -20.156 14.648 -14.681 1.00 43.84 214 LEU A CA 1
ATOM 1673 C C . LEU A 1 214 ? -21.324 15.580 -14.981 1.00 43.84 214 LEU A C 1
ATOM 1675 O O . LEU A 1 214 ? -22.488 15.254 -14.745 1.00 43.84 214 LEU A O 1
ATOM 1679 N N . ALA A 1 215 ? -20.983 16.765 -15.490 1.00 49.56 215 ALA A N 1
ATOM 1680 C CA . ALA A 1 215 ? -21.913 17.727 -16.054 1.00 49.56 215 ALA A CA 1
ATOM 1681 C C . ALA A 1 215 ? -22.832 17.006 -17.053 1.00 49.56 215 ALA A C 1
ATOM 1683 O O . ALA A 1 215 ? -22.435 16.692 -18.178 1.00 49.56 215 ALA A O 1
ATOM 1684 N N . ARG A 1 216 ? -24.065 16.713 -16.617 1.00 52.47 216 ARG A N 1
ATOM 1685 C CA . ARG A 1 216 ? -25.101 16.022 -17.406 1.00 52.47 216 ARG A CA 1
ATOM 1686 C C . ARG A 1 216 ? -25.358 16.706 -18.752 1.00 52.47 216 ARG A C 1
ATOM 1688 O O . ARG A 1 216 ? -25.741 16.044 -19.708 1.00 52.47 216 ARG A O 1
ATOM 1695 N N . THR A 1 217 ? -25.071 18.000 -18.849 1.00 53.78 217 THR A N 1
ATOM 1696 C CA . THR A 1 217 ? -25.111 18.782 -20.086 1.00 53.78 217 THR A CA 1
ATOM 1697 C C . THR A 1 217 ? -24.059 18.339 -21.106 1.00 53.78 217 THR A C 1
ATOM 1699 O O . THR A 1 217 ? -24.389 18.163 -22.273 1.00 53.78 217 THR A O 1
ATOM 1702 N N . GLY A 1 218 ? -22.818 18.063 -20.696 1.00 59.09 218 GLY A N 1
ATOM 1703 C CA . GLY A 1 218 ? -21.742 17.684 -21.620 1.00 59.09 218 GLY A CA 1
ATOM 1704 C C . GLY A 1 218 ? -21.911 16.286 -22.222 1.00 59.09 218 GLY A C 1
ATOM 1705 O O . GLY A 1 218 ? -21.640 16.082 -23.404 1.00 59.09 218 GLY A O 1
ATOM 1706 N N . ALA A 1 219 ? -22.395 15.324 -21.432 1.00 61.22 219 ALA A N 1
ATOM 1707 C CA . ALA A 1 219 ? -22.608 13.953 -21.899 1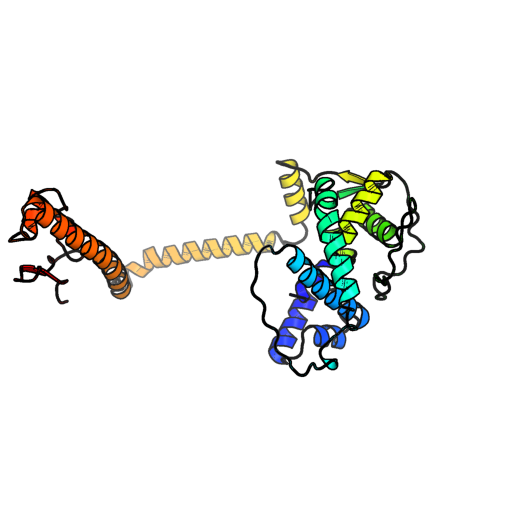.00 61.22 219 ALA A CA 1
ATOM 1708 C C . ALA A 1 219 ? -23.797 13.850 -22.867 1.00 61.22 219 ALA A C 1
ATOM 1710 O O . ALA A 1 219 ? -23.670 13.208 -23.906 1.00 61.22 219 ALA A O 1
ATOM 1711 N N . LEU A 1 220 ? -24.914 14.531 -22.577 1.00 66.31 220 LEU A N 1
ATOM 1712 C CA . LEU A 1 220 ? -26.078 14.564 -23.469 1.00 66.31 220 LEU A CA 1
ATOM 1713 C C . LEU A 1 220 ? -25.766 15.279 -24.788 1.00 66.31 220 LEU A C 1
ATOM 1715 O O . LEU A 1 220 ? -26.151 14.787 -25.844 1.00 66.31 220 LEU A O 1
ATOM 1719 N N . VAL A 1 221 ? -25.001 16.377 -24.751 1.00 72.50 221 VAL A N 1
ATOM 1720 C CA . VAL A 1 221 ? -24.547 17.072 -25.968 1.00 72.50 221 VAL A CA 1
ATOM 1721 C C . VAL A 1 221 ? -23.611 16.187 -26.792 1.00 72.50 221 VAL A C 1
ATOM 1723 O O . VAL A 1 221 ? -23.778 16.093 -28.004 1.00 72.50 221 VAL A O 1
ATOM 1726 N N . ARG A 1 222 ? -22.671 15.470 -26.161 1.00 74.06 222 ARG A N 1
ATOM 1727 C CA . ARG A 1 222 ? -21.796 14.521 -26.873 1.00 74.06 222 ARG A CA 1
ATOM 1728 C C . ARG A 1 222 ? -22.575 13.357 -27.476 1.00 74.06 222 ARG A C 1
ATOM 1730 O O . ARG A 1 222 ? -22.277 12.980 -28.600 1.00 74.06 222 ARG A O 1
ATOM 1737 N N . MET A 1 223 ? -23.572 12.825 -26.769 1.00 76.81 223 MET A N 1
ATOM 1738 C CA . MET A 1 223 ? -24.417 11.742 -27.280 1.00 76.81 223 MET A CA 1
ATOM 1739 C C . MET A 1 223 ? -25.305 12.210 -28.440 1.00 76.81 223 MET A C 1
ATOM 1741 O O . MET A 1 223 ? -25.492 11.482 -29.409 1.00 76.81 223 MET A O 1
ATOM 1745 N N . ALA A 1 224 ? -25.819 13.441 -28.372 1.00 80.44 224 ALA A N 1
ATOM 1746 C CA . ALA A 1 224 ? -26.569 14.048 -29.466 1.00 80.44 224 ALA A CA 1
ATOM 1747 C C . ALA A 1 224 ? -25.672 14.302 -30.688 1.00 80.44 224 ALA A C 1
ATOM 1749 O O . ALA A 1 224 ? -26.072 13.991 -31.806 1.00 80.44 224 ALA A O 1
ATOM 1750 N N . LEU A 1 225 ? -24.442 14.788 -30.484 1.00 83.75 225 LEU A N 1
ATOM 1751 C CA . LEU A 1 225 ? -23.468 14.999 -31.558 1.00 83.75 225 LEU A CA 1
ATOM 1752 C C . LEU A 1 225 ? -23.005 13.684 -32.190 1.00 83.75 225 LEU A C 1
ATOM 1754 O O . LEU A 1 225 ? -22.910 13.607 -33.411 1.00 83.75 225 LEU A O 1
ATOM 1758 N N . THR A 1 226 ? -22.752 12.636 -31.400 1.00 83.75 226 THR A N 1
ATOM 1759 C CA . THR A 1 226 ? -22.356 11.327 -31.941 1.00 83.75 226 THR A CA 1
ATOM 1760 C C . THR A 1 226 ? -23.500 10.674 -32.702 1.00 83.75 226 THR A C 1
ATOM 1762 O O . THR A 1 226 ? -23.271 10.126 -33.776 1.00 83.75 226 THR A O 1
ATOM 1765 N N . LEU A 1 227 ? -24.736 10.783 -32.203 1.00 89.94 227 LEU A N 1
ATOM 1766 C CA . LEU A 1 227 ? -25.914 10.292 -32.908 1.00 89.94 227 LEU A CA 1
ATOM 1767 C C . LEU A 1 227 ? -26.150 11.080 -34.201 1.00 89.94 227 LEU A C 1
ATOM 1769 O O . LEU A 1 227 ? -26.381 10.479 -35.243 1.00 89.94 227 LEU A O 1
ATOM 1773 N N . MET A 1 228 ? -26.021 12.407 -34.167 1.00 89.00 228 MET A N 1
ATOM 1774 C CA . MET A 1 228 ? -26.140 13.257 -35.352 1.00 89.00 228 MET A CA 1
ATOM 1775 C C . MET A 1 228 ? -25.062 12.928 -36.389 1.00 89.00 228 MET A C 1
ATOM 1777 O O . MET A 1 228 ? -25.377 12.799 -37.569 1.00 89.00 228 MET A O 1
ATOM 1781 N N . PHE A 1 229 ? -23.814 12.716 -35.962 1.00 87.69 229 PHE A N 1
ATOM 1782 C CA . PHE A 1 229 ? -22.726 12.310 -36.850 1.00 87.69 229 PHE A CA 1
ATOM 1783 C C . PHE A 1 229 ? -22.961 10.908 -37.419 1.00 87.69 229 PHE A C 1
ATOM 1785 O O . PHE A 1 229 ? -22.734 10.681 -38.602 1.00 87.69 229 PHE A O 1
ATOM 1792 N N . PHE A 1 230 ? -23.480 9.976 -36.619 1.00 87.12 230 PHE A N 1
ATOM 1793 C CA . PHE A 1 230 ? -23.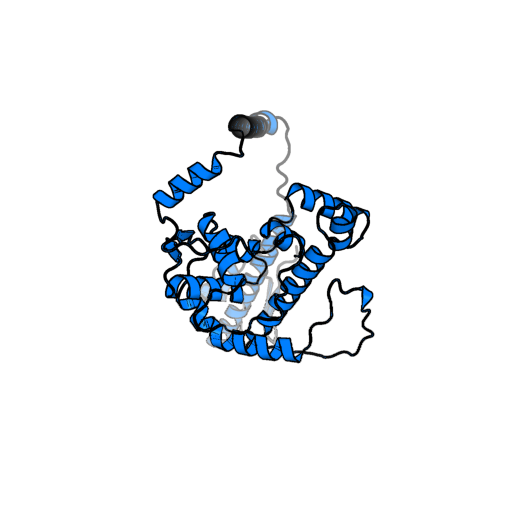833 8.632 -37.070 1.00 87.12 230 PHE A CA 1
ATOM 1794 C C . PHE A 1 230 ? -24.964 8.656 -38.106 1.00 87.12 230 PHE A C 1
ATOM 1796 O O . PHE A 1 230 ? -24.849 8.017 -39.152 1.00 87.12 230 PHE A O 1
ATOM 1803 N N . VAL A 1 231 ? -26.015 9.449 -37.874 1.00 88.06 231 VAL A N 1
ATOM 1804 C CA . VAL A 1 231 ? -27.100 9.645 -38.847 1.00 88.06 231 VAL A CA 1
ATOM 1805 C C . VAL A 1 231 ? -26.583 10.340 -40.106 1.00 88.06 231 VAL A C 1
ATOM 1807 O O . VAL A 1 231 ? -26.896 9.887 -41.202 1.00 88.06 231 VAL A O 1
ATOM 1810 N N . ALA A 1 232 ? -25.742 11.370 -39.984 1.00 84.00 232 ALA A N 1
ATOM 1811 C CA . ALA A 1 232 ? -25.121 12.035 -41.129 1.00 84.00 232 ALA A CA 1
ATOM 1812 C C . ALA A 1 232 ? -24.230 11.073 -41.932 1.00 84.00 232 ALA A C 1
ATOM 1814 O O . ALA A 1 232 ? -24.292 11.054 -43.158 1.00 84.00 232 ALA A O 1
ATOM 1815 N N . THR A 1 233 ? -23.468 10.210 -41.256 1.00 78.81 233 THR A N 1
ATOM 1816 C CA . THR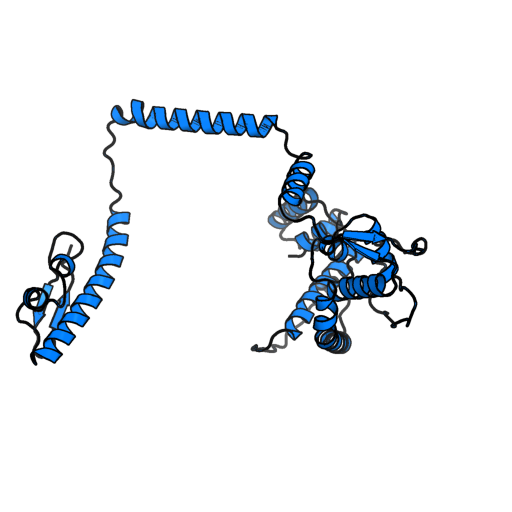 A 1 233 ? -22.630 9.184 -41.895 1.00 78.81 233 THR A CA 1
ATOM 1817 C C . THR A 1 233 ? -23.493 8.159 -42.627 1.00 78.81 233 THR A C 1
ATOM 1819 O O . THR A 1 233 ? -23.216 7.831 -43.777 1.00 78.81 233 THR A O 1
ATOM 1822 N N . LEU A 1 234 ? -24.584 7.692 -42.011 1.00 80.81 234 LEU A N 1
ATOM 1823 C CA . LEU A 1 234 ? -25.547 6.803 -42.664 1.00 80.81 234 LEU A CA 1
ATOM 1824 C C . LEU A 1 234 ? -26.229 7.473 -43.858 1.00 80.81 234 LEU A C 1
ATOM 1826 O O . LEU A 1 234 ? -26.468 6.811 -44.866 1.00 80.81 234 LEU A O 1
ATOM 1830 N N . PHE A 1 235 ? -26.511 8.772 -43.770 1.00 80.69 235 PHE A N 1
ATOM 1831 C CA . PHE A 1 235 ? -27.094 9.545 -44.858 1.00 80.69 235 PHE A CA 1
ATOM 1832 C C . PHE A 1 235 ? -26.114 9.682 -46.029 1.00 80.69 235 PHE A C 1
ATOM 1834 O O . PHE A 1 235 ? -26.486 9.408 -47.166 1.00 80.69 235 PHE A O 1
ATOM 1841 N N . VAL A 1 236 ? -24.840 9.985 -45.762 1.00 75.31 236 VAL A N 1
ATOM 1842 C CA . VAL A 1 236 ? -23.773 9.995 -46.778 1.00 75.31 236 VAL A CA 1
ATOM 1843 C C . VAL A 1 236 ? -23.617 8.608 -47.412 1.00 75.31 236 VAL A C 1
ATOM 1845 O O . VAL A 1 236 ? -23.615 8.490 -48.635 1.00 75.31 236 VAL A O 1
ATOM 1848 N N . VAL A 1 237 ? -23.580 7.537 -46.615 1.00 67.81 237 VAL A N 1
ATOM 1849 C CA . VAL A 1 237 ? -23.461 6.158 -47.120 1.00 67.81 237 VAL A CA 1
ATOM 1850 C C . VAL A 1 237 ? -24.680 5.731 -47.944 1.00 67.81 237 VAL A C 1
ATOM 1852 O O . VAL A 1 237 ? -24.526 5.004 -48.920 1.00 67.81 237 VAL A O 1
ATOM 1855 N N . LYS A 1 238 ? -25.897 6.154 -47.585 1.00 69.81 238 LYS A N 1
ATOM 1856 C CA . LYS A 1 238 ? -27.109 5.730 -48.301 1.00 69.81 238 LYS A CA 1
ATOM 1857 C C . LYS A 1 238 ? -27.491 6.603 -49.487 1.00 69.81 238 LYS A C 1
ATOM 1859 O O . LYS A 1 238 ? -28.045 6.064 -50.437 1.00 69.81 238 LYS A O 1
ATOM 1864 N N . PHE A 1 239 ? -27.228 7.905 -49.443 1.00 68.38 239 PHE A N 1
ATOM 1865 C CA . PHE A 1 239 ? -27.691 8.845 -50.469 1.00 68.38 239 PHE A CA 1
ATOM 1866 C C . PHE A 1 239 ? -26.568 9.394 -51.347 1.00 68.38 239 PHE A C 1
ATOM 1868 O O . PHE A 1 239 ? -26.799 9.637 -52.527 1.00 68.38 239 PHE A O 1
ATOM 1875 N N . VAL A 1 240 ? -25.354 9.551 -50.811 1.00 61.59 240 VAL A N 1
ATOM 1876 C CA . VAL A 1 240 ? -24.213 10.122 -51.549 1.00 61.59 240 VAL A CA 1
ATOM 1877 C C . VAL A 1 240 ? -23.332 9.020 -52.151 1.00 61.59 240 VAL A C 1
ATOM 1879 O O . VAL A 1 240 ? -22.924 9.116 -53.307 1.00 61.59 240 VAL A O 1
ATOM 1882 N N . ALA A 1 241 ? -23.094 7.927 -51.420 1.00 56.69 241 ALA A N 1
ATOM 1883 C CA . ALA A 1 241 ? -22.251 6.823 -51.889 1.00 56.69 241 ALA A CA 1
ATOM 1884 C C . ALA A 1 241 ? -22.769 6.064 -53.132 1.00 56.69 241 ALA A C 1
ATOM 1886 O O . ALA A 1 241 ? -21.931 5.593 -53.894 1.00 56.69 241 ALA A O 1
ATOM 1887 N N . PRO A 1 242 ? -24.085 5.949 -53.414 1.00 58.25 242 PRO A N 1
ATOM 1888 C CA . PRO A 1 242 ? -24.543 5.363 -54.676 1.00 58.25 242 PRO A CA 1
ATOM 1889 C C . PRO A 1 242 ? -24.320 6.277 -55.891 1.00 58.25 242 PRO A C 1
ATOM 1891 O O . PRO A 1 242 ? -24.323 5.786 -57.015 1.00 58.25 242 PRO A O 1
ATOM 1894 N N . GLN A 1 243 ? -24.148 7.592 -55.683 1.00 60.62 243 GLN A N 1
ATOM 1895 C CA . GLN A 1 243 ? -23.890 8.561 -56.758 1.00 60.62 243 GLN A CA 1
ATOM 1896 C C . GLN A 1 243 ? -22.396 8.768 -57.027 1.00 60.62 243 GLN A C 1
ATOM 1898 O O . GLN A 1 243 ? -22.006 9.011 -58.167 1.00 60.62 243 GLN A O 1
ATOM 1903 N N . LEU A 1 244 ? -21.545 8.611 -56.010 1.00 55.09 244 LEU A N 1
ATOM 1904 C CA . LEU A 1 244 ? -20.112 8.433 -56.216 1.00 55.09 244 LEU A CA 1
ATOM 1905 C C . LEU A 1 244 ? -19.841 6.964 -56.530 1.00 55.09 244 LEU A C 1
ATOM 1907 O O . LEU A 1 244 ? -19.548 6.174 -55.633 1.00 55.09 244 LEU A O 1
ATOM 1911 N N . GLY A 1 245 ? -19.942 6.614 -57.814 1.00 55.34 245 GLY A N 1
ATOM 1912 C CA . GLY A 1 245 ? -19.519 5.323 -58.350 1.00 55.34 245 GLY A CA 1
ATOM 1913 C C . GLY A 1 245 ? -18.114 4.965 -57.867 1.00 55.34 245 GLY A C 1
ATOM 1914 O O . GLY A 1 245 ? -17.114 5.368 -58.450 1.00 55.34 245 GLY A O 1
ATOM 1915 N N . SER A 1 246 ? -18.048 4.217 -56.772 1.00 45.28 246 SER A N 1
ATOM 1916 C CA . SER A 1 246 ? -16.826 3.675 -56.208 1.00 45.28 246 SER A CA 1
ATOM 1917 C C . SER A 1 246 ? -17.040 2.181 -56.106 1.00 45.28 246 SER A C 1
ATOM 1919 O O . SER A 1 246 ? -17.804 1.660 -55.293 1.00 45.28 246 SER A O 1
ATOM 1921 N N . SER A 1 247 ? -16.403 1.493 -57.040 1.00 44.31 247 SER A N 1
ATOM 1922 C CA . SER A 1 247 ? -16.262 0.053 -57.078 1.00 44.31 247 SER A CA 1
ATOM 1923 C C . SER A 1 247 ? -15.871 -0.414 -55.682 1.00 44.31 247 SER A C 1
ATOM 1925 O O . SER A 1 247 ? -14.832 -0.023 -55.149 1.00 44.31 247 SER A O 1
ATOM 1927 N N . ARG A 1 248 ? -16.731 -1.225 -55.067 1.00 41.56 248 ARG A N 1
ATOM 1928 C CA . ARG A 1 248 ? -16.460 -1.883 -53.793 1.00 41.56 248 ARG A CA 1
ATOM 1929 C C . ARG A 1 248 ? -15.232 -2.771 -53.984 1.00 41.56 248 ARG A C 1
ATOM 1931 O O . ARG A 1 248 ? -15.355 -3.900 -54.442 1.00 41.56 248 ARG A O 1
ATOM 1938 N N . ALA A 1 249 ? -14.048 -2.245 -53.682 1.00 42.66 249 ALA A N 1
ATOM 1939 C CA . ALA A 1 249 ? -12.813 -3.007 -53.691 1.00 42.66 249 ALA A CA 1
ATOM 1940 C C . ALA A 1 249 ? -12.870 -4.002 -52.525 1.00 42.66 249 ALA A C 1
ATOM 1942 O O . ALA A 1 249 ? -12.553 -3.683 -51.378 1.00 42.66 249 ALA A O 1
ATOM 1943 N N . GLU A 1 250 ? -13.359 -5.208 -52.812 1.00 42.09 250 GLU A N 1
ATOM 1944 C CA . GLU A 1 250 ? -13.177 -6.368 -51.950 1.00 42.09 250 GLU A CA 1
ATOM 1945 C C . GLU A 1 250 ? -11.676 -6.557 -51.746 1.00 42.09 250 GLU A C 1
ATOM 1947 O O . GLU A 1 250 ? -10.953 -6.861 -52.686 1.00 42.09 250 GLU A O 1
ATOM 1952 N N . ASN A 1 251 ? -11.197 -6.311 -50.531 1.00 45.19 251 ASN A N 1
ATOM 1953 C CA . ASN A 1 251 ? -9.774 -6.284 -50.229 1.00 45.19 251 ASN A CA 1
ATOM 1954 C C . ASN A 1 251 ? -9.166 -7.703 -50.400 1.00 45.19 251 ASN A C 1
ATOM 1956 O O . ASN A 1 251 ? -9.427 -8.569 -49.554 1.00 45.19 251 ASN A O 1
ATOM 1960 N N . PRO A 1 252 ? -8.368 -7.980 -51.454 1.00 51.00 252 PRO A N 1
ATOM 1961 C CA . PRO A 1 252 ? -7.888 -9.332 -51.771 1.00 51.00 252 PRO A CA 1
ATOM 1962 C C . PRO A 1 252 ? -6.965 -9.898 -50.680 1.00 51.00 252 PRO A C 1
ATOM 1964 O O . PRO A 1 252 ? -6.927 -11.108 -50.460 1.00 51.00 252 PRO A O 1
ATOM 1967 N N . ALA A 1 253 ? -6.312 -9.025 -49.906 1.00 50.59 253 ALA A N 1
ATOM 1968 C CA . ALA A 1 253 ? -5.457 -9.403 -48.783 1.00 50.59 253 ALA A CA 1
ATOM 1969 C C . ALA A 1 253 ? -6.217 -10.112 -47.642 1.00 50.59 253 ALA A C 1
ATOM 1971 O O . ALA A 1 253 ? -5.679 -11.026 -47.016 1.00 50.59 253 ALA A O 1
ATOM 1972 N N . ARG A 1 254 ? -7.489 -9.752 -47.393 1.00 50.94 254 ARG A N 1
ATOM 1973 C CA . ARG A 1 254 ? -8.331 -10.437 -46.390 1.00 50.94 254 ARG A CA 1
ATOM 1974 C C . ARG A 1 254 ? -8.757 -11.828 -46.858 1.00 50.94 254 ARG A C 1
ATOM 1976 O O . ARG A 1 254 ? -8.808 -12.741 -46.042 1.00 50.94 254 ARG A O 1
ATOM 1983 N N . ARG A 1 255 ? -9.029 -11.994 -48.159 1.00 56.12 255 ARG A N 1
ATOM 1984 C CA . ARG A 1 255 ? -9.376 -13.293 -48.756 1.00 56.12 255 ARG A CA 1
ATOM 1985 C C . ARG A 1 255 ? -8.169 -14.235 -48.725 1.00 56.12 255 ARG A C 1
ATOM 1987 O O . ARG A 1 255 ? -8.320 -15.369 -48.296 1.00 56.12 255 ARG A O 1
ATOM 1994 N N . GLY A 1 256 ? -6.973 -13.739 -49.057 1.00 63.38 256 GLY A N 1
ATOM 1995 C CA . GLY A 1 256 ? -5.735 -14.529 -49.037 1.00 63.38 256 GLY A CA 1
ATOM 1996 C C . GLY A 1 256 ? -5.325 -15.017 -47.642 1.00 63.38 256 GLY A C 1
ATOM 1997 O O . GLY A 1 256 ? -4.975 -16.181 -47.483 1.00 63.38 256 GLY A O 1
ATOM 1998 N N . ALA A 1 257 ? -5.408 -14.169 -46.610 1.00 63.78 257 ALA A N 1
ATOM 1999 C CA . ALA A 1 257 ? -5.041 -14.573 -45.248 1.00 63.78 257 ALA A CA 1
ATOM 2000 C C . ALA A 1 257 ? -5.993 -15.636 -44.663 1.00 63.78 257 ALA A C 1
ATOM 2002 O O . ALA A 1 257 ? -5.541 -16.593 -44.040 1.00 63.78 257 ALA A O 1
ATOM 2003 N N . VAL A 1 258 ? -7.303 -15.496 -44.901 1.00 63.38 258 VAL A N 1
ATOM 2004 C CA . VAL A 1 258 ? -8.314 -16.465 -44.443 1.00 63.38 258 VAL A CA 1
ATOM 2005 C C . VAL A 1 258 ? -8.250 -17.761 -45.260 1.00 63.38 258 VAL A C 1
ATOM 2007 O O . VAL A 1 258 ? -8.307 -18.842 -44.682 1.00 63.38 258 VAL A O 1
ATOM 2010 N N . ALA A 1 259 ? -8.047 -17.669 -46.578 1.00 66.56 259 ALA A N 1
ATOM 2011 C CA . ALA A 1 259 ? -7.869 -18.827 -47.454 1.00 66.56 259 ALA A CA 1
ATOM 2012 C C . ALA A 1 259 ? -6.660 -19.685 -47.049 1.00 66.56 259 ALA A C 1
ATOM 2014 O O . ALA A 1 259 ? -6.781 -20.904 -46.980 1.00 66.56 259 ALA A O 1
ATOM 2015 N N . ARG A 1 260 ? -5.520 -19.064 -46.702 1.00 68.69 260 ARG A N 1
ATOM 2016 C CA . ARG A 1 260 ? -4.328 -19.796 -46.238 1.00 68.69 260 ARG A CA 1
ATOM 2017 C C . ARG A 1 260 ? -4.591 -20.585 -44.956 1.00 68.69 260 ARG A C 1
ATOM 2019 O O . ARG A 1 260 ? -4.199 -21.746 -44.885 1.00 68.69 260 ARG A O 1
ATOM 2026 N N . LEU A 1 261 ? -5.282 -19.986 -43.982 1.00 71.81 261 LEU A N 1
ATOM 2027 C CA . LEU A 1 261 ? -5.625 -20.658 -42.722 1.00 71.81 261 LEU A CA 1
ATOM 2028 C C . LEU A 1 261 ? -6.550 -21.860 -42.946 1.00 71.81 261 LEU A C 1
ATOM 2030 O O . LEU A 1 261 ? -6.268 -22.940 -42.439 1.00 71.81 261 LEU A O 1
ATOM 2034 N N . ILE A 1 262 ? -7.607 -21.691 -43.746 1.00 75.69 262 ILE A N 1
ATOM 2035 C CA . ILE A 1 262 ? -8.548 -22.775 -44.077 1.00 75.69 262 ILE A CA 1
ATOM 2036 C C . ILE A 1 262 ? -7.830 -23.898 -44.830 1.00 75.69 262 ILE A C 1
ATOM 2038 O O . ILE A 1 262 ? -8.021 -25.074 -44.534 1.00 75.69 262 ILE A O 1
ATOM 2042 N N . SER A 1 263 ? -6.947 -23.540 -45.761 1.00 75.12 263 SER A N 1
ATOM 2043 C CA . SER A 1 263 ? -6.258 -24.531 -46.575 1.00 75.12 263 SER A CA 1
ATOM 2044 C C . SER A 1 263 ? -5.253 -25.397 -45.819 1.00 75.12 263 SER A C 1
ATOM 2046 O O . SER A 1 263 ? -5.007 -26.530 -46.229 1.00 75.12 263 SER A O 1
ATOM 2048 N N . HIS A 1 264 ? -4.667 -24.881 -44.734 1.00 80.06 264 HIS A N 1
ATOM 2049 C CA . HIS A 1 264 ? -3.748 -25.655 -43.905 1.00 80.06 264 HIS A CA 1
ATOM 2050 C C . HIS A 1 264 ? -4.496 -26.765 -43.156 1.00 80.06 264 HIS A C 1
ATOM 2052 O O . HIS A 1 264 ? -4.057 -27.911 -43.167 1.00 80.06 264 HIS A O 1
ATOM 2058 N N . ASP A 1 265 ? -5.662 -26.443 -42.587 1.00 81.19 265 ASP A N 1
ATOM 2059 C CA . ASP A 1 265 ? -6.526 -27.410 -41.896 1.00 81.19 265 ASP A CA 1
ATOM 2060 C C . ASP A 1 265 ? -7.060 -28.492 -42.854 1.00 81.19 265 ASP A C 1
ATOM 2062 O O . ASP A 1 265 ? -6.998 -29.687 -42.560 1.00 81.19 265 ASP A O 1
ATOM 2066 N N . GLN A 1 266 ? -7.495 -28.091 -44.055 1.00 83.69 266 GLN A N 1
ATOM 2067 C CA . GLN A 1 266 ? -7.954 -29.024 -45.092 1.00 83.69 266 GLN A CA 1
ATOM 2068 C C . GLN A 1 266 ? -6.853 -29.989 -45.554 1.00 83.69 266 GLN A C 1
ATOM 2070 O O . GLN A 1 266 ? -7.119 -31.175 -45.747 1.00 83.69 266 GLN A O 1
ATOM 2075 N N . LEU A 1 267 ? -5.615 -29.507 -45.704 1.00 85.25 267 LEU A N 1
ATOM 2076 C CA . LEU A 1 267 ? -4.489 -30.332 -46.146 1.00 85.25 267 LEU A CA 1
ATOM 2077 C C . LEU A 1 267 ? -4.178 -31.426 -45.112 1.00 85.25 267 LEU A C 1
ATOM 2079 O O . LEU A 1 267 ? -4.117 -32.600 -45.471 1.00 85.25 267 LEU A O 1
ATOM 2083 N N . VAL A 1 268 ? -4.105 -31.067 -43.826 1.00 87.31 268 VAL A N 1
ATOM 2084 C CA . VAL A 1 268 ? -3.889 -32.030 -42.728 1.00 87.31 268 VAL A CA 1
ATOM 2085 C C . VAL A 1 268 ? -5.004 -33.081 -42.669 1.00 87.31 268 VAL A C 1
ATOM 2087 O O . VAL A 1 268 ? -4.745 -34.272 -42.460 1.00 87.31 268 VAL A O 1
ATOM 2090 N N . ARG A 1 269 ? -6.259 -32.669 -42.887 1.00 88.38 269 ARG A N 1
ATOM 2091 C CA . ARG A 1 269 ? -7.403 -33.590 -42.945 1.00 88.38 269 ARG A CA 1
ATOM 2092 C C . ARG A 1 269 ? -7.276 -34.588 -44.100 1.00 88.38 269 ARG A C 1
ATOM 2094 O O . ARG A 1 269 ? -7.511 -35.778 -43.891 1.00 88.38 269 ARG A O 1
ATOM 2101 N N . LEU A 1 270 ? -6.901 -34.130 -45.295 1.00 91.44 270 LEU A N 1
ATOM 2102 C CA . LEU A 1 270 ? -6.724 -34.999 -46.464 1.00 91.44 270 LEU A CA 1
ATOM 2103 C C . LEU A 1 270 ? -5.567 -35.988 -46.286 1.00 91.44 270 LEU A C 1
ATOM 2105 O O . LEU A 1 270 ? -5.717 -37.157 -46.634 1.00 91.44 270 LEU A O 1
ATOM 2109 N N . GLU A 1 271 ? -4.442 -35.556 -45.712 1.00 91.50 271 GLU A N 1
ATOM 2110 C CA . GLU A 1 271 ? -3.317 -36.448 -45.393 1.00 91.50 271 GLU A CA 1
ATOM 2111 C C . GLU A 1 271 ? -3.738 -37.557 -44.424 1.00 91.50 271 GLU A C 1
ATOM 2113 O O . GLU A 1 271 ? -3.475 -38.736 -44.663 1.00 91.50 271 GLU A O 1
ATOM 2118 N N . SER A 1 272 ? -4.479 -37.191 -43.376 1.00 91.88 272 SER A N 1
ATOM 2119 C CA . SER A 1 272 ? -4.993 -38.146 -42.390 1.00 91.88 272 SER A CA 1
ATOM 2120 C C . SER A 1 272 ? -5.956 -39.160 -43.022 1.00 91.88 272 SER A C 1
ATOM 2122 O O . SER A 1 272 ? -5.889 -40.355 -42.732 1.00 91.88 272 SER A O 1
ATOM 2124 N N . ALA A 1 273 ? -6.832 -38.704 -43.923 1.00 93.81 273 ALA A N 1
ATOM 2125 C CA . ALA A 1 273 ? -7.760 -39.570 -44.646 1.00 93.81 273 ALA A CA 1
ATOM 2126 C C . ALA A 1 273 ? -7.044 -40.532 -45.611 1.00 93.81 273 ALA A C 1
ATOM 2128 O O . ALA A 1 273 ? -7.448 -41.686 -45.736 1.00 93.81 273 ALA A O 1
ATOM 2129 N N . LEU A 1 274 ? -5.962 -40.092 -46.263 1.00 93.56 274 LEU A N 1
ATOM 2130 C CA . LEU A 1 274 ? -5.143 -40.939 -47.135 1.00 93.56 274 LEU A CA 1
ATOM 2131 C C . LEU A 1 274 ? -4.435 -42.056 -46.362 1.00 93.56 274 LEU A C 1
ATOM 2133 O O . LEU A 1 274 ? -4.398 -43.193 -46.837 1.00 93.56 274 LEU A O 1
ATOM 2137 N N . GLU A 1 275 ? -3.905 -41.757 -45.175 1.00 92.88 275 GLU A N 1
ATOM 2138 C CA . GLU A 1 275 ? -3.301 -42.769 -44.299 1.00 92.88 275 GLU A CA 1
ATOM 2139 C C . GLU A 1 275 ? -4.328 -43.780 -43.789 1.00 92.88 275 GLU A C 1
ATOM 2141 O O . GLU A 1 275 ? -4.074 -44.989 -43.771 1.00 92.88 275 GLU A O 1
ATOM 2146 N N . LEU A 1 276 ? -5.518 -43.305 -43.423 1.00 91.12 276 LEU A N 1
ATOM 2147 C CA . LEU A 1 276 ? -6.600 -44.176 -42.985 1.00 91.12 276 LEU A CA 1
ATOM 2148 C C . LEU A 1 276 ? -7.063 -45.104 -44.117 1.00 91.12 276 LEU A C 1
ATOM 2150 O O . LEU A 1 276 ? -7.154 -46.314 -43.915 1.00 91.12 276 LEU A O 1
ATOM 2154 N N . TYR A 1 277 ? -7.237 -44.566 -45.328 1.00 92.56 277 TYR A N 1
ATOM 2155 C CA . TYR A 1 277 ? -7.577 -45.357 -46.511 1.00 92.56 277 TYR A CA 1
ATOM 2156 C C . TYR A 1 277 ? -6.530 -46.442 -46.790 1.00 92.56 277 TYR A C 1
ATOM 2158 O O . TYR A 1 277 ? -6.883 -47.595 -47.035 1.00 92.56 277 TYR A O 1
ATOM 2166 N N . ARG A 1 278 ? -5.235 -46.101 -46.710 1.00 91.19 278 ARG A N 1
ATOM 2167 C CA . ARG A 1 278 ? -4.142 -47.070 -46.876 1.00 91.19 278 ARG A CA 1
ATOM 2168 C C . ARG A 1 278 ? -4.159 -48.146 -45.798 1.00 91.19 278 ARG A C 1
ATOM 2170 O O . ARG A 1 278 ? -3.876 -49.300 -46.101 1.00 91.19 278 ARG A O 1
ATOM 2177 N N . THR A 1 279 ? -4.452 -47.781 -44.555 1.00 91.19 279 THR A N 1
ATOM 2178 C CA . THR A 1 279 ? -4.521 -48.741 -43.446 1.00 91.19 279 THR A CA 1
ATOM 2179 C C . THR A 1 279 ? -5.644 -49.754 -43.670 1.00 91.19 279 THR A C 1
ATOM 2181 O O . THR A 1 279 ? -5.475 -50.934 -43.378 1.00 91.19 279 THR A O 1
ATOM 2184 N N . GLU A 1 280 ? -6.764 -49.306 -44.234 1.00 91.19 280 GLU A N 1
ATOM 2185 C CA . GLU A 1 280 ? -7.928 -50.147 -44.514 1.00 91.19 280 GLU A CA 1
ATOM 2186 C C . GLU A 1 280 ? -7.760 -51.014 -45.776 1.00 91.19 280 GLU A C 1
ATOM 2188 O O . GLU A 1 280 ? -8.094 -52.197 -45.763 1.00 91.19 280 GLU A O 1
ATOM 2193 N N . HIS A 1 281 ? -7.206 -50.457 -46.857 1.00 88.94 281 HIS A N 1
ATOM 2194 C CA . HIS A 1 281 ? -7.156 -51.105 -48.176 1.00 88.94 281 HIS A CA 1
ATOM 2195 C C . HIS A 1 281 ? -5.765 -51.642 -48.556 1.00 88.94 281 HIS A C 1
ATOM 2197 O O . HIS A 1 281 ? -5.591 -52.227 -49.624 1.00 88.94 281 HIS A O 1
ATOM 2203 N N . GLY A 1 282 ? -4.754 -51.426 -47.711 1.00 87.88 282 GLY A N 1
ATOM 2204 C CA . GLY A 1 282 ? -3.356 -51.814 -47.933 1.00 87.88 282 GLY A CA 1
ATOM 2205 C C . GLY A 1 282 ? -2.567 -50.875 -48.856 1.00 87.88 282 GLY A C 1
ATOM 2206 O O . GLY A 1 282 ? -1.335 -50.898 -48.847 1.00 87.88 282 GLY A O 1
ATOM 2207 N N . GLU A 1 283 ? -3.242 -50.011 -49.618 1.00 91.50 283 GLU A N 1
ATOM 2208 C CA . GLU A 1 283 ? -2.627 -49.086 -50.574 1.00 91.50 283 GLU A CA 1
ATOM 2209 C C . GLU A 1 283 ? -3.311 -47.712 -50.595 1.00 91.50 283 GLU A C 1
ATOM 2211 O O . GLU A 1 283 ? -4.493 -47.587 -50.285 1.00 91.50 283 GLU A O 1
ATOM 2216 N N . TYR A 1 284 ? -2.584 -46.669 -51.017 1.00 93.19 284 TYR A N 1
ATOM 2217 C CA . TYR A 1 284 ? -3.182 -45.352 -51.264 1.00 93.19 284 TYR A CA 1
ATOM 2218 C C . TYR A 1 284 ? -4.122 -45.370 -52.486 1.00 93.19 284 TYR A C 1
ATOM 2220 O O . TYR A 1 284 ? -3.838 -46.082 -53.462 1.00 93.19 284 TYR A O 1
ATOM 2228 N N . PRO A 1 285 ? -5.198 -44.559 -52.476 1.00 93.50 285 PRO A N 1
ATOM 2229 C CA . PRO A 1 285 ? -6.191 -44.559 -53.545 1.00 93.50 285 PRO A CA 1
ATOM 2230 C C . PRO A 1 285 ? -5.616 -44.056 -54.875 1.00 93.50 285 PRO A C 1
ATOM 2232 O O . PRO A 1 285 ? -4.653 -43.297 -54.915 1.00 93.50 285 PRO A O 1
ATOM 2235 N N . GLN A 1 286 ? -6.228 -44.439 -56.000 1.00 89.88 286 GLN A N 1
ATOM 2236 C CA . GLN A 1 286 ? -5.815 -43.918 -57.314 1.00 89.88 286 GLN A CA 1
ATOM 2237 C C . GLN A 1 286 ? -6.224 -42.452 -57.520 1.00 89.88 286 GLN A C 1
ATOM 2239 O O . GLN A 1 286 ? -5.558 -41.722 -58.251 1.00 89.88 286 GLN A O 1
ATOM 2244 N N . THR A 1 287 ? -7.312 -42.015 -56.878 1.00 92.50 287 THR A N 1
ATOM 2245 C CA . THR A 1 287 ? -7.825 -40.641 -56.953 1.00 92.50 287 THR A CA 1
ATOM 2246 C C . THR A 1 287 ? -8.352 -40.195 -55.590 1.00 92.50 287 THR A C 1
ATOM 2248 O O . THR A 1 287 ? -8.838 -41.023 -54.820 1.00 92.50 287 THR A O 1
ATOM 2251 N N . LEU A 1 288 ? -8.323 -38.888 -55.301 1.00 90.81 288 LEU A N 1
ATOM 2252 C CA . LEU A 1 288 ? -8.873 -38.343 -54.048 1.00 90.81 288 LEU A CA 1
ATOM 2253 C C . LEU A 1 288 ? -10.376 -38.604 -53.881 1.00 90.81 288 LEU A C 1
ATOM 2255 O O . LEU A 1 288 ? -10.872 -38.635 -52.760 1.00 90.81 288 LEU A O 1
ATOM 2259 N N . ARG A 1 289 ? -11.101 -38.832 -54.982 1.00 91.88 289 ARG A N 1
ATOM 2260 C CA . ARG A 1 289 ? -12.537 -39.124 -54.951 1.00 91.88 289 ARG A CA 1
ATOM 2261 C C . ARG A 1 289 ? -12.861 -40.410 -54.191 1.00 91.88 289 ARG A C 1
ATOM 2263 O O . ARG A 1 289 ? -13.888 -40.461 -53.528 1.00 91.88 289 ARG A O 1
ATOM 2270 N N . ALA A 1 290 ? -11.945 -41.379 -54.188 1.00 90.75 290 ALA A N 1
ATOM 2271 C CA . ALA A 1 290 ? -12.108 -42.611 -53.422 1.00 90.75 290 ALA A CA 1
ATOM 2272 C C . ALA A 1 290 ? -12.261 -42.356 -51.910 1.00 90.75 290 ALA A C 1
ATOM 2274 O O . ALA A 1 290 ? -12.946 -43.121 -51.244 1.00 90.75 290 ALA A O 1
ATOM 2275 N N . LEU A 1 291 ? -11.691 -41.262 -51.380 1.00 91.69 291 LEU A N 1
ATOM 2276 C CA . LEU A 1 291 ? -11.854 -40.871 -49.973 1.00 91.69 291 LEU A CA 1
ATOM 2277 C C . LEU A 1 291 ? -13.271 -40.370 -49.663 1.00 91.69 291 LEU A C 1
ATOM 2279 O O . LEU A 1 291 ? -13.736 -40.485 -48.531 1.00 91.69 291 LEU A O 1
ATOM 2283 N N . VAL A 1 292 ? -13.952 -39.793 -50.656 1.00 92.06 292 VAL A N 1
ATOM 2284 C CA . VAL A 1 292 ? -15.355 -39.371 -50.537 1.00 92.06 292 VAL A CA 1
ATOM 2285 C C . VAL A 1 292 ? -16.267 -40.587 -50.636 1.00 92.06 292 VAL A C 1
ATOM 2287 O O . VAL A 1 292 ? -17.200 -40.721 -49.847 1.00 92.06 292 VAL A O 1
ATOM 2290 N N . ASP A 1 293 ? -15.962 -41.500 -51.560 1.00 90.88 293 ASP A N 1
ATOM 2291 C CA . ASP A 1 293 ? -16.722 -42.738 -51.747 1.00 90.88 293 ASP A CA 1
ATOM 2292 C C . ASP A 1 293 ? -16.637 -43.647 -50.504 1.00 90.88 293 ASP A C 1
ATOM 2294 O O . ASP A 1 293 ? -17.632 -44.261 -50.122 1.00 90.88 293 ASP A O 1
ATOM 2298 N N . SER A 1 294 ? -15.489 -43.665 -49.816 1.00 87.38 294 SER A N 1
ATOM 2299 C CA . SER A 1 294 ? -15.290 -44.362 -48.536 1.00 87.38 294 SER A CA 1
ATOM 2300 C C . SER A 1 294 ? -15.741 -43.554 -47.307 1.00 87.38 294 SER A C 1
ATOM 2302 O O . SER A 1 294 ? -15.452 -43.942 -46.179 1.00 87.38 294 SER A O 1
ATOM 2304 N N . GLN A 1 295 ? -16.426 -42.421 -47.506 1.00 88.62 295 GLN A N 1
ATOM 2305 C CA . GLN A 1 295 ? -16.944 -41.535 -46.452 1.00 88.62 295 GLN A CA 1
ATOM 2306 C C . GLN A 1 295 ? -15.890 -41.000 -45.461 1.00 88.62 295 GLN A C 1
ATOM 2308 O O . GLN A 1 295 ? -16.233 -40.592 -44.351 1.00 88.62 295 GLN A O 1
ATOM 2313 N N . LEU A 1 296 ? -14.612 -40.955 -45.850 1.00 88.00 296 LEU A N 1
ATOM 2314 C CA . LEU A 1 296 ? -13.529 -40.432 -45.008 1.00 88.00 296 LEU A CA 1
ATOM 2315 C C . LEU A 1 296 ? -13.461 -38.900 -45.032 1.00 88.00 296 LEU A C 1
ATOM 2317 O O . LEU A 1 296 ? -13.025 -38.284 -44.060 1.00 88.00 296 LEU A O 1
ATOM 2321 N N . VAL A 1 297 ? -13.896 -38.283 -46.134 1.00 91.31 297 VAL A N 1
ATOM 2322 C CA . VAL A 1 297 ? -13.960 -36.824 -46.324 1.00 91.31 297 VAL A CA 1
ATOM 2323 C C . VAL A 1 297 ? -15.185 -36.434 -47.155 1.00 91.31 297 VAL A C 1
ATOM 2325 O O . VAL A 1 297 ? -15.835 -37.281 -47.766 1.00 91.31 297 VAL A O 1
ATOM 2328 N N . THR A 1 298 ? -15.510 -35.142 -47.205 1.00 89.06 298 THR A N 1
ATOM 2329 C CA . THR A 1 298 ? -16.585 -34.607 -48.058 1.00 89.06 298 THR A CA 1
ATOM 2330 C C . THR A 1 298 ? -16.044 -34.066 -49.390 1.00 89.06 298 THR A C 1
ATOM 2332 O O . THR A 1 298 ? -14.868 -33.727 -49.494 1.00 89.06 298 THR A O 1
ATOM 2335 N N . ASP A 1 299 ? -16.892 -33.913 -50.421 1.00 85.00 299 ASP A N 1
ATOM 2336 C CA . ASP A 1 299 ? -16.478 -33.328 -51.722 1.00 85.00 299 ASP A CA 1
ATOM 2337 C C . ASP A 1 299 ? -15.906 -31.905 -51.585 1.00 85.00 299 ASP A C 1
ATOM 2339 O O . ASP A 1 299 ? -15.071 -31.475 -52.382 1.00 85.00 299 ASP A O 1
ATOM 2343 N N . GLN A 1 300 ? -16.337 -31.173 -50.553 1.00 83.06 300 GLN A N 1
ATOM 2344 C CA . GLN A 1 300 ? -15.839 -29.830 -50.260 1.00 83.06 300 GLN A CA 1
ATOM 2345 C C . GLN A 1 300 ? -14.396 -29.850 -49.749 1.00 83.06 300 GLN A C 1
ATOM 2347 O O . GLN A 1 300 ? -13.636 -28.933 -50.053 1.00 83.06 300 GLN A O 1
ATOM 2352 N N . ASP A 1 301 ? -14.002 -30.904 -49.030 1.00 83.75 301 ASP A N 1
ATOM 2353 C CA . ASP A 1 301 ? -12.650 -31.053 -48.488 1.00 83.75 301 ASP A CA 1
ATOM 2354 C C . ASP A 1 301 ? -11.613 -31.304 -49.595 1.00 83.75 301 ASP A C 1
ATOM 2356 O O . ASP A 1 301 ? -10.437 -31.013 -49.412 1.00 83.75 301 ASP A O 1
ATOM 2360 N N . LEU A 1 302 ? -12.038 -31.785 -50.772 1.00 85.94 302 LEU A N 1
ATOM 2361 C CA . LEU A 1 302 ? -11.144 -32.017 -51.912 1.00 85.94 302 LEU A CA 1
ATOM 2362 C C . LEU A 1 302 ? -10.702 -30.725 -52.622 1.00 85.94 302 LEU A C 1
ATOM 2364 O O . LEU A 1 302 ? -9.842 -30.792 -53.504 1.00 85.94 302 LEU A O 1
ATOM 2368 N N . ARG A 1 303 ? -11.293 -29.565 -52.296 1.00 82.69 303 ARG A N 1
ATOM 2369 C CA . ARG A 1 303 ? -11.111 -28.301 -53.031 1.00 82.69 303 ARG A CA 1
ATOM 2370 C C . ARG A 1 303 ? -10.356 -27.244 -52.217 1.00 82.69 303 ARG A C 1
ATOM 2372 O O . ARG A 1 303 ? -10.786 -26.867 -51.132 1.00 82.69 303 ARG A O 1
ATOM 2379 N N . TYR A 1 304 ? -9.288 -26.704 -52.805 1.00 69.00 304 TYR A N 1
ATOM 2380 C CA . TYR A 1 304 ? -8.500 -25.566 -52.326 1.00 69.00 304 TYR A CA 1
ATOM 2381 C C . TYR A 1 304 ? -9.203 -24.236 -52.661 1.00 69.00 304 TYR A C 1
ATOM 2383 O O . TYR A 1 304 ? -9.770 -24.047 -53.748 1.00 69.00 304 TYR A O 1
ATOM 2391 N N . PRO A 1 305 ? -9.259 -23.287 -51.719 1.00 58.75 305 PRO A N 1
ATOM 2392 C CA . PRO A 1 305 ? -10.318 -23.278 -50.731 1.00 58.75 305 PRO A CA 1
ATOM 2393 C C . PRO A 1 305 ? -11.688 -22.897 -51.279 1.00 58.75 305 PRO A C 1
ATOM 2395 O O . PRO A 1 305 ? -12.603 -22.911 -50.481 1.00 58.75 305 PRO A O 1
ATOM 2398 N N . TYR A 1 306 ? -11.888 -22.596 -52.574 1.00 60.06 306 TYR A N 1
ATOM 2399 C CA . TYR A 1 306 ? -13.241 -22.423 -53.144 1.00 60.06 306 TYR A CA 1
ATOM 2400 C C . TYR A 1 306 ? -13.389 -22.736 -54.649 1.00 60.06 306 TYR A C 1
ATOM 2402 O O . TYR A 1 306 ? -14.463 -22.463 -55.193 1.00 60.06 306 TYR A O 1
ATOM 2410 N N . ARG A 1 307 ? -12.374 -23.262 -55.365 1.00 65.44 307 ARG A N 1
ATOM 2411 C CA . ARG A 1 307 ? -12.502 -23.486 -56.828 1.00 65.44 307 ARG A CA 1
ATOM 2412 C C . ARG A 1 307 ? -11.850 -24.758 -57.363 1.00 65.44 307 ARG A C 1
ATOM 2414 O O . ARG A 1 307 ? -12.532 -25.513 -58.052 1.00 65.44 307 ARG A O 1
ATOM 2421 N N . GLU A 1 308 ? -10.584 -25.003 -57.048 1.00 77.50 308 GLU A N 1
ATOM 2422 C CA . GLU A 1 308 ? -9.788 -26.065 -57.681 1.00 77.50 308 GLU A CA 1
ATOM 2423 C C . GLU A 1 308 ? -9.479 -27.200 -56.710 1.00 77.50 308 GLU A C 1
ATOM 2425 O O . GLU A 1 308 ? -9.430 -26.988 -55.504 1.00 77.50 308 GLU A O 1
ATOM 2430 N N . GLN A 1 309 ? -9.310 -28.422 -57.216 1.00 82.19 309 GLN A N 1
ATOM 2431 C CA . GLN A 1 309 ? -8.969 -29.568 -56.372 1.00 82.19 309 GLN A CA 1
ATOM 2432 C C . GLN A 1 309 ? -7.481 -29.576 -56.016 1.00 82.19 309 GLN A C 1
ATOM 2434 O O . GLN A 1 309 ? -6.651 -29.094 -56.786 1.00 82.19 309 GLN A O 1
ATOM 2439 N N . TYR A 1 310 ? -7.142 -30.157 -54.864 1.00 85.19 310 TYR A N 1
ATOM 2440 C CA . TYR A 1 310 ? -5.745 -30.441 -54.539 1.00 85.19 310 TYR A CA 1
ATOM 2441 C C . TYR A 1 310 ? -5.132 -31.373 -55.590 1.00 85.19 310 TYR A C 1
ATOM 2443 O O . TYR A 1 310 ? -5.750 -32.352 -56.019 1.00 85.19 310 TYR A O 1
ATOM 2451 N N . TYR A 1 311 ? -3.890 -31.093 -55.982 1.00 86.69 311 TYR A N 1
ATOM 2452 C CA . TYR A 1 311 ? -3.137 -31.984 -56.849 1.00 86.69 311 TYR A CA 1
ATOM 2453 C C . TYR A 1 311 ? -2.676 -33.196 -56.044 1.00 86.69 311 TYR A C 1
ATOM 2455 O O . TYR A 1 311 ? -1.935 -33.058 -55.071 1.00 86.69 311 TYR A O 1
ATOM 2463 N N . TYR A 1 312 ? -3.099 -34.383 -56.472 1.00 91.81 312 TYR A N 1
ATOM 2464 C CA . TYR A 1 312 ? -2.773 -35.646 -55.826 1.00 91.81 312 TYR A CA 1
ATOM 2465 C C . TYR A 1 312 ? -2.120 -36.616 -56.803 1.00 91.81 312 TYR A C 1
ATOM 2467 O O . TYR A 1 312 ? -2.629 -36.850 -57.902 1.00 91.81 312 TYR A O 1
ATOM 2475 N N . ARG A 1 313 ? -1.016 -37.235 -56.378 1.00 89.75 313 ARG A N 1
ATOM 2476 C CA . ARG A 1 313 ? -0.366 -38.315 -57.124 1.00 89.75 313 ARG A CA 1
ATOM 2477 C C . ARG A 1 313 ? 0.259 -39.340 -56.182 1.00 89.75 313 ARG A C 1
ATOM 2479 O O . ARG A 1 313 ? 1.035 -38.983 -55.300 1.00 89.75 313 ARG A O 1
ATOM 2486 N N . ARG A 1 314 ? 0.001 -40.627 -56.422 1.00 88.94 314 ARG A N 1
ATOM 2487 C CA . ARG A 1 314 ? 0.694 -41.729 -55.736 1.00 88.94 314 ARG A CA 1
ATOM 2488 C C . ARG A 1 314 ? 2.145 -41.848 -56.222 1.00 88.94 314 ARG A C 1
ATOM 2490 O O . ARG A 1 314 ? 2.426 -41.731 -57.415 1.00 88.94 314 ARG A O 1
ATOM 2497 N N . SER A 1 315 ? 3.055 -42.105 -55.291 1.00 83.19 315 SER A N 1
ATOM 2498 C CA . SER A 1 315 ? 4.476 -42.378 -55.524 1.00 83.19 315 SER A CA 1
ATOM 2499 C C . SER A 1 315 ? 4.835 -43.775 -55.000 1.00 83.19 315 SER A C 1
ATOM 2501 O O . SER A 1 315 ? 4.085 -44.363 -54.224 1.00 83.19 315 SER A O 1
ATOM 2503 N N . GLN A 1 316 ? 5.994 -44.316 -55.387 1.00 75.81 316 GLN A N 1
ATOM 2504 C CA . GLN A 1 316 ? 6.494 -45.595 -54.856 1.00 75.81 316 GLN A CA 1
ATOM 2505 C C . GLN A 1 316 ? 6.775 -45.540 -53.344 1.00 75.81 316 GLN A C 1
ATOM 2507 O O . GLN A 1 316 ? 6.746 -46.568 -52.678 1.00 75.81 316 GLN A O 1
ATOM 2512 N N . GLN A 1 317 ? 7.019 -44.343 -52.802 1.00 75.31 317 GLN A N 1
ATOM 2513 C CA . GLN A 1 317 ? 7.320 -44.116 -51.384 1.00 75.31 317 GLN A CA 1
ATOM 2514 C C . GLN A 1 317 ? 6.137 -43.530 -50.589 1.00 75.31 317 GLN A C 1
ATOM 2516 O O . GLN A 1 317 ? 6.287 -43.278 -49.399 1.00 75.31 317 GLN A O 1
ATOM 2521 N N . GLY A 1 318 ? 4.972 -43.297 -51.213 1.00 85.19 318 GLY A N 1
ATOM 2522 C CA . GLY A 1 318 ? 3.839 -42.651 -50.542 1.00 85.19 318 GLY A CA 1
ATOM 2523 C C . GLY A 1 318 ? 2.895 -41.924 -51.497 1.00 85.19 318 GLY A C 1
ATOM 2524 O O . GLY A 1 318 ? 2.478 -42.469 -52.521 1.00 85.19 318 GLY A O 1
ATOM 2525 N N . PHE A 1 319 ? 2.591 -40.665 -51.195 1.00 90.94 319 PHE A N 1
ATOM 2526 C CA . PHE A 1 319 ? 1.805 -39.779 -52.049 1.00 90.94 319 PHE A CA 1
ATOM 2527 C C . PHE A 1 319 ? 2.384 -38.361 -52.060 1.00 90.94 319 PHE A C 1
ATOM 2529 O O . PHE A 1 319 ? 3.156 -37.979 -51.186 1.00 90.94 319 PHE A O 1
ATOM 2536 N N . VAL A 1 320 ? 2.011 -37.588 -53.074 1.00 88.88 320 VAL A N 1
ATOM 2537 C CA . VAL A 1 320 ? 2.257 -36.150 -53.165 1.00 88.88 320 VAL A CA 1
ATOM 2538 C C . VAL A 1 320 ? 0.900 -35.465 -53.178 1.00 88.88 320 VAL A C 1
ATOM 2540 O O . VAL A 1 320 ? 0.077 -35.775 -54.042 1.00 88.88 320 VAL A O 1
ATOM 2543 N N . LEU A 1 321 ? 0.682 -34.559 -52.225 1.00 89.38 321 LEU A N 1
ATOM 2544 C CA . LEU A 1 321 ? -0.508 -33.723 -52.125 1.00 89.38 321 LEU A CA 1
ATOM 2545 C C . LEU A 1 321 ? -0.074 -32.257 -52.092 1.00 89.38 321 LEU A C 1
ATOM 2547 O O . LEU A 1 321 ? 0.667 -31.853 -51.199 1.00 89.38 321 LEU A O 1
ATOM 2551 N N . LEU A 1 322 ? -0.495 -31.472 -53.080 1.00 84.06 322 LEU A N 1
ATOM 2552 C CA . LEU A 1 322 ? -0.113 -30.066 -53.206 1.00 84.06 322 LEU A CA 1
ATOM 2553 C C . LEU A 1 322 ? -1.340 -29.191 -53.478 1.00 84.06 322 LEU A C 1
ATOM 2555 O O . LEU A 1 322 ? -2.258 -29.628 -54.180 1.00 84.06 322 LEU A O 1
ATOM 2559 N N . PRO A 1 323 ? -1.372 -27.955 -52.956 1.00 81.31 323 PRO A N 1
ATOM 2560 C CA . PRO A 1 323 ? -2.358 -26.981 -53.396 1.00 81.31 323 PRO A CA 1
ATOM 2561 C C . PRO A 1 323 ? -2.133 -26.635 -54.883 1.00 81.31 323 PRO A C 1
ATOM 2563 O O . PRO A 1 323 ? -0.997 -26.728 -55.365 1.00 81.31 323 PRO A O 1
ATOM 2566 N N . PRO A 1 324 ? -3.187 -26.248 -55.623 1.00 76.44 324 PRO A N 1
ATOM 2567 C CA . PRO A 1 324 ? -3.045 -25.703 -56.968 1.00 76.44 324 PRO A CA 1
ATOM 2568 C C . PRO A 1 324 ? -2.155 -24.452 -56.945 1.00 76.44 324 PRO A C 1
ATOM 2570 O O . PRO A 1 324 ? -2.103 -23.724 -55.951 1.00 76.44 324 PRO A O 1
ATOM 2573 N N . LEU A 1 325 ? -1.420 -24.234 -58.035 1.00 68.12 325 LEU A N 1
ATOM 2574 C CA . LEU A 1 325 ? -0.624 -23.026 -58.223 1.00 68.12 325 LEU A CA 1
ATOM 2575 C C . LEU A 1 325 ? -1.577 -21.901 -58.648 1.00 68.12 325 LEU A C 1
ATOM 2577 O O . LEU A 1 325 ? -2.184 -22.012 -59.711 1.00 68.12 325 LEU A O 1
ATOM 2581 N N . ASP A 1 326 ? -1.717 -20.869 -57.809 1.00 55.97 326 ASP A N 1
ATOM 2582 C CA . ASP A 1 326 ? -2.351 -19.594 -58.189 1.00 55.97 326 ASP A CA 1
ATOM 2583 C C . ASP A 1 326 ? -1.575 -18.901 -59.327 1.00 55.97 326 ASP A C 1
ATOM 2585 O O . ASP A 1 326 ? -0.319 -18.942 -59.314 1.00 55.97 326 ASP A O 1
#